Protein AF-A0A0X3VMG1-F1 (afdb_monomer)

Sequence (342 aa):
MTQRTVAIAGTGAISKAAVYDLLTDWLGYEESGEKFVPTQRARDTHFVFPAHPDLISRTLQHVYNWTGRANIDYTTIYAENHTDDRGVKLIVENAEQAQASQGIEEIYAEMLAYLREQEGDRTLLILTDTNGGEGTNAGCDELITAASTAGIETLDLGCALMPYPVQAAAERMIASQEDDAPAEEGKDLMPTTRKSAGEAAPDIDADIAEAHRSQAPHAAGDPATGELIPLLRRLTEVVESVLITVDSTLSADLTAERDALYEIKVALRSAEPDADAAADPKASPAEAPGAEPDVEVRRGWYNEELEEYLPLKGRPRKGVEIHDIVMDHAKGKWVKYQPNRG

Structure (mmCIF, N/CA/C/O backbone):
data_AF-A0A0X3VMG1-F1
#
_entry.id   AF-A0A0X3VMG1-F1
#
loop_
_atom_site.group_PDB
_atom_site.id
_atom_site.type_symbol
_atom_site.label_atom_id
_atom_site.label_alt_id
_atom_site.label_comp_id
_atom_site.label_asym_id
_atom_site.label_entity_id
_atom_site.label_seq_id
_atom_site.pdbx_PDB_ins_code
_atom_site.Cartn_x
_atom_site.Cartn_y
_atom_site.Cartn_z
_atom_site.occupancy
_atom_site.B_iso_or_equiv
_atom_site.auth_seq_id
_atom_site.auth_comp_id
_atom_site.auth_asym_id
_atom_site.auth_atom_id
_atom_site.pdbx_PDB_model_num
ATOM 1 N N . MET A 1 1 ? -10.091 9.189 21.405 1.00 57.44 1 MET A N 1
ATOM 2 C CA . MET A 1 1 ? -9.413 7.908 21.116 1.00 57.44 1 MET A CA 1
ATOM 3 C C . MET A 1 1 ? -8.150 8.274 20.363 1.00 57.44 1 MET A C 1
ATOM 5 O O . MET A 1 1 ? -8.222 9.209 19.583 1.00 57.44 1 MET A O 1
ATOM 9 N N . THR A 1 2 ? -7.005 7.663 20.659 1.00 74.81 2 THR A N 1
ATOM 10 C CA . THR A 1 2 ? -5.778 7.912 19.886 1.00 74.81 2 THR A CA 1
ATOM 11 C C . THR A 1 2 ? -5.923 7.254 18.518 1.00 74.81 2 THR A C 1
ATOM 13 O O . THR A 1 2 ? -6.255 6.069 18.454 1.00 74.81 2 THR A O 1
ATOM 16 N N . GLN A 1 3 ? -5.742 8.035 17.456 1.00 89.38 3 GLN A N 1
ATOM 17 C CA . GLN A 1 3 ? -5.806 7.574 16.071 1.00 89.38 3 GLN A CA 1
ATOM 18 C C . GLN A 1 3 ? -4.598 6.675 15.766 1.00 89.38 3 GLN A C 1
ATOM 20 O O . GLN A 1 3 ? -3.524 6.837 16.354 1.00 89.38 3 GLN A O 1
ATOM 25 N N . ARG A 1 4 ? -4.782 5.698 14.878 1.00 94.38 4 ARG A N 1
ATOM 26 C CA . ARG A 1 4 ? -3.706 4.883 14.310 1.00 94.38 4 ARG A CA 1
ATOM 27 C C . ARG A 1 4 ? -3.392 5.389 12.909 1.00 94.38 4 ARG A C 1
ATOM 29 O O . ARG A 1 4 ? -4.300 5.492 12.096 1.00 94.38 4 ARG A O 1
ATOM 36 N N . THR A 1 5 ? -2.124 5.622 12.602 1.00 96.88 5 THR A N 1
ATOM 37 C CA . THR A 1 5 ? -1.681 5.950 11.240 1.00 96.88 5 THR A CA 1
ATOM 38 C C . THR A 1 5 ? -0.889 4.790 10.656 1.00 96.88 5 THR A C 1
ATOM 40 O O . THR A 1 5 ? 0.064 4.316 11.279 1.00 96.88 5 THR A O 1
ATOM 43 N N . VAL A 1 6 ? -1.283 4.337 9.464 1.00 97.81 6 VAL A N 1
ATOM 44 C CA . VAL A 1 6 ? -0.667 3.210 8.755 1.00 97.81 6 VAL A CA 1
ATOM 45 C C . VAL A 1 6 ? -0.138 3.675 7.403 1.00 97.81 6 VAL A C 1
ATOM 47 O O . VAL A 1 6 ? -0.908 3.954 6.488 1.00 97.81 6 VAL A O 1
ATOM 50 N N . ALA A 1 7 ? 1.181 3.727 7.261 1.00 97.50 7 ALA A N 1
ATOM 51 C CA . ALA A 1 7 ? 1.840 3.947 5.976 1.00 97.50 7 ALA A CA 1
ATOM 52 C C . ALA A 1 7 ? 2.126 2.614 5.288 1.00 97.50 7 ALA A C 1
ATOM 54 O O . ALA A 1 7 ? 2.469 1.651 5.968 1.00 97.50 7 ALA A O 1
ATOM 55 N N . ILE A 1 8 ? 2.016 2.549 3.962 1.00 96.50 8 ILE A N 1
ATOM 56 C CA . ILE A 1 8 ? 2.212 1.304 3.203 1.00 96.50 8 ILE A CA 1
ATOM 57 C C . ILE A 1 8 ? 3.465 1.394 2.329 1.00 96.50 8 ILE A C 1
ATOM 59 O O . ILE A 1 8 ? 3.651 2.389 1.639 1.00 96.50 8 ILE A O 1
ATOM 63 N N . ALA A 1 9 ? 4.296 0.353 2.302 1.00 93.69 9 ALA A N 1
ATOM 64 C CA . ALA A 1 9 ? 5.471 0.283 1.431 1.00 93.69 9 ALA A CA 1
ATOM 65 C C . ALA A 1 9 ? 5.722 -1.136 0.888 1.00 93.69 9 ALA A C 1
ATOM 67 O O . ALA A 1 9 ? 5.246 -2.122 1.450 1.00 93.69 9 ALA A O 1
ATOM 68 N N . GLY A 1 10 ? 6.490 -1.237 -0.199 1.00 90.06 10 GLY A N 1
ATOM 69 C CA . GLY A 1 10 ? 6.820 -2.500 -0.879 1.00 90.06 10 GLY A CA 1
ATOM 70 C C . GLY A 1 10 ? 5.829 -2.917 -1.978 1.00 90.06 10 GLY A C 1
ATOM 71 O O . GLY A 1 10 ? 4.762 -2.320 -2.138 1.00 90.06 10 GLY A O 1
ATOM 72 N N . THR A 1 11 ? 6.180 -3.949 -2.760 1.00 88.56 11 THR A N 1
ATOM 73 C CA . THR A 1 11 ? 5.381 -4.406 -3.923 1.00 88.56 11 THR A CA 1
ATOM 74 C C . THR A 1 11 ? 5.106 -5.914 -3.966 1.00 88.56 11 THR A C 1
ATOM 76 O O . THR A 1 11 ? 4.636 -6.428 -4.982 1.00 88.56 11 THR A O 1
ATOM 79 N N . GLY A 1 12 ? 5.363 -6.636 -2.876 1.00 86.81 12 GLY A N 1
ATOM 80 C CA . GLY A 1 12 ? 5.251 -8.091 -2.788 1.00 86.81 12 GLY A CA 1
ATOM 81 C C . GLY A 1 12 ? 3.888 -8.631 -3.210 1.00 86.81 12 GLY A C 1
ATOM 82 O O . GLY A 1 12 ? 2.868 -7.947 -3.107 1.00 86.81 12 GLY A O 1
ATOM 83 N N . ALA A 1 13 ? 3.858 -9.867 -3.707 1.00 88.38 13 ALA A N 1
ATOM 84 C CA . ALA A 1 13 ? 2.676 -10.485 -4.302 1.00 88.38 13 ALA A CA 1
ATOM 85 C C . ALA A 1 13 ? 1.852 -11.275 -3.268 1.00 88.38 13 ALA A C 1
ATOM 87 O O . ALA A 1 13 ? 2.057 -12.466 -3.051 1.00 88.38 13 ALA A O 1
ATOM 88 N N . ILE A 1 14 ? 0.856 -10.628 -2.659 1.00 88.25 14 ILE A N 1
ATOM 89 C CA . ILE A 1 14 ? -0.006 -11.220 -1.630 1.00 88.25 14 ILE A CA 1
ATOM 90 C C . ILE A 1 14 ? -1.413 -11.395 -2.199 1.00 88.25 14 ILE A C 1
ATOM 92 O O . ILE A 1 14 ? -1.981 -10.500 -2.830 1.00 88.25 14 ILE A O 1
ATOM 96 N N . SER A 1 15 ? -2.006 -12.570 -1.981 1.00 91.88 15 SER A N 1
ATOM 97 C CA . SER A 1 15 ? -3.349 -12.854 -2.488 1.00 91.88 15 SER A CA 1
ATOM 98 C C . SER A 1 15 ? -4.407 -11.932 -1.867 1.00 91.88 15 SER A C 1
ATOM 100 O O . SER A 1 15 ? -4.369 -11.642 -0.671 1.00 91.88 15 SER A O 1
ATOM 102 N N . LYS A 1 16 ? -5.417 -11.540 -2.656 1.00 94.94 16 LYS A N 1
ATOM 103 C CA . LYS A 1 16 ? -6.552 -10.725 -2.189 1.00 94.94 16 LYS A CA 1
ATOM 104 C C . LYS A 1 16 ? -7.201 -11.267 -0.910 1.00 94.94 16 LYS A C 1
ATOM 106 O O . LYS A 1 16 ? -7.507 -10.483 -0.021 1.00 94.94 16 LYS A O 1
ATOM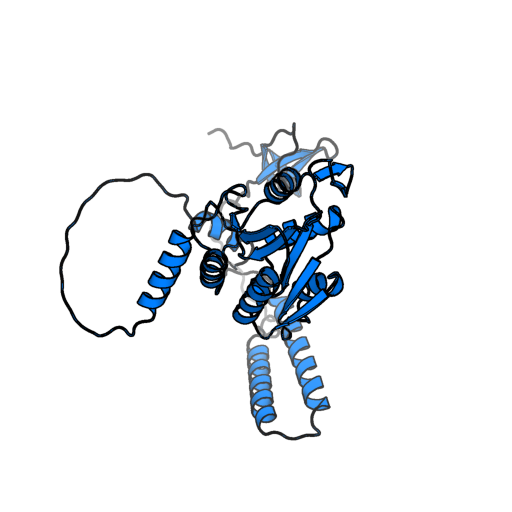 111 N N . ALA A 1 17 ? -7.428 -12.582 -0.839 1.00 94.31 17 ALA A N 1
ATOM 112 C CA . ALA A 1 17 ? -8.063 -13.213 0.317 1.00 94.31 17 ALA A CA 1
ATOM 113 C C . ALA A 1 17 ? -7.223 -13.013 1.586 1.00 94.31 17 ALA A C 1
ATOM 115 O O . ALA A 1 17 ? -7.743 -12.529 2.581 1.00 94.31 17 ALA A O 1
ATOM 116 N N . ALA A 1 18 ? -5.910 -13.260 1.506 1.00 93.19 18 ALA A N 1
ATOM 117 C CA . ALA A 1 18 ? -5.005 -13.049 2.633 1.00 93.19 18 ALA A CA 1
ATOM 118 C C . ALA A 1 18 ? -4.972 -11.581 3.084 1.00 93.19 18 ALA A C 1
ATOM 120 O O . ALA A 1 18 ? -5.082 -11.315 4.276 1.00 93.19 18 ALA A O 1
ATOM 121 N N . VAL A 1 19 ? -4.889 -10.626 2.147 1.00 95.19 19 VAL A N 1
ATOM 122 C CA . VAL A 1 19 ? -4.944 -9.189 2.477 1.00 95.19 19 VAL A CA 1
ATOM 123 C C . VAL A 1 19 ? -6.233 -8.853 3.230 1.00 95.19 19 VAL A C 1
ATOM 125 O O . VAL A 1 19 ? -6.192 -8.185 4.260 1.00 95.19 19 VAL A O 1
ATOM 128 N N . TYR A 1 20 ? -7.377 -9.319 2.725 1.00 96.44 20 TYR A N 1
ATOM 129 C CA . TYR A 1 20 ? -8.683 -8.988 3.290 1.00 96.44 20 TYR A CA 1
ATOM 130 C C . TYR A 1 20 ? -8.849 -9.603 4.678 1.00 96.44 20 TYR A C 1
ATOM 132 O O . TYR A 1 20 ? -9.253 -8.892 5.595 1.00 96.44 20 TYR A O 1
ATOM 140 N N . ASP A 1 21 ? -8.496 -10.875 4.850 1.00 94.88 21 ASP A N 1
ATOM 141 C CA . ASP A 1 21 ? -8.609 -11.575 6.131 1.00 94.88 21 ASP A CA 1
ATOM 142 C C . ASP A 1 21 ? -7.706 -10.934 7.196 1.00 94.88 21 ASP A C 1
ATOM 144 O O . ASP A 1 21 ? -8.167 -10.628 8.298 1.00 94.88 21 ASP A O 1
ATOM 148 N N . LEU A 1 22 ? -6.441 -10.658 6.852 1.00 95.94 22 LEU A N 1
ATOM 149 C CA . LEU A 1 22 ? -5.459 -10.085 7.776 1.00 95.94 22 LEU A CA 1
ATOM 150 C C . LEU A 1 22 ? -5.830 -8.667 8.213 1.00 95.94 22 LEU A C 1
ATOM 152 O O . LEU A 1 22 ? -5.818 -8.379 9.408 1.00 95.94 22 LEU A O 1
ATOM 156 N N . LEU A 1 23 ? -6.187 -7.784 7.273 1.00 96.62 23 LEU A N 1
ATOM 157 C CA . LEU A 1 23 ? -6.578 -6.412 7.613 1.00 96.62 23 LEU A CA 1
ATOM 158 C C . LEU A 1 23 ? -7.878 -6.382 8.417 1.00 96.62 23 LEU A C 1
ATOM 160 O O . LEU A 1 23 ? -7.984 -5.621 9.376 1.00 96.62 23 LEU A O 1
ATOM 164 N N . THR A 1 24 ? -8.844 -7.233 8.064 1.00 96.06 24 THR A N 1
ATOM 165 C CA . THR A 1 24 ? -10.128 -7.323 8.768 1.00 96.06 24 THR A CA 1
ATOM 166 C C . THR A 1 24 ? -9.931 -7.758 10.217 1.00 96.06 24 THR A C 1
ATOM 168 O O . THR A 1 24 ? -10.437 -7.088 11.117 1.00 96.06 24 THR A O 1
ATOM 171 N N . ASP A 1 25 ? -9.154 -8.814 10.479 1.00 94.62 25 ASP A N 1
ATOM 172 C CA . ASP A 1 25 ? -8.903 -9.244 11.858 1.00 94.62 25 ASP A CA 1
ATOM 173 C C . ASP A 1 25 ? -8.047 -8.233 12.638 1.00 94.62 25 ASP A C 1
ATOM 175 O O . ASP A 1 25 ? -8.413 -7.839 13.749 1.00 94.62 25 ASP A O 1
ATOM 179 N N . TRP A 1 26 ? -6.953 -7.747 12.043 1.00 95.31 26 TRP A N 1
ATOM 180 C CA . TRP A 1 26 ? -6.011 -6.849 12.718 1.00 95.31 26 TRP A CA 1
ATOM 181 C C . TRP A 1 26 ? -6.603 -5.476 13.050 1.00 95.31 26 TRP A C 1
ATOM 183 O O . TRP A 1 26 ? -6.363 -4.937 14.136 1.00 95.31 26 TRP A O 1
ATOM 193 N N . LEU A 1 27 ? -7.391 -4.905 12.136 1.00 95.12 27 LEU A N 1
ATOM 194 C CA . LEU A 1 27 ? -8.060 -3.620 12.345 1.00 95.12 27 LEU A CA 1
ATOM 195 C C . LEU A 1 27 ? -9.413 -3.773 13.046 1.00 95.12 27 LEU A C 1
ATOM 197 O O . LEU A 1 27 ? -10.020 -2.770 13.412 1.00 95.12 27 LEU A O 1
ATOM 201 N N . GLY A 1 28 ? -9.878 -5.004 13.279 1.00 94.81 28 GLY A N 1
ATOM 202 C CA . GLY A 1 28 ? -11.107 -5.280 14.013 1.00 94.81 28 GLY A CA 1
ATOM 203 C C . GLY A 1 28 ? -12.370 -4.930 13.231 1.00 94.81 28 GLY A C 1
ATOM 204 O O . GLY A 1 28 ? -13.307 -4.388 13.815 1.00 94.81 28 GLY A O 1
ATOM 205 N N . TYR A 1 29 ? -12.411 -5.241 11.941 1.00 95.88 29 TYR A N 1
ATOM 206 C CA . TYR A 1 29 ? -13.590 -5.111 11.086 1.00 95.88 29 TYR A CA 1
ATOM 207 C C . TYR A 1 29 ? -14.273 -6.472 10.897 1.00 95.88 29 TYR A C 1
ATOM 209 O O . TYR A 1 29 ? -13.729 -7.516 11.248 1.00 95.88 29 TYR A O 1
ATOM 217 N N . GLU A 1 30 ? -15.479 -6.464 10.343 1.00 94.50 30 GLU A N 1
ATOM 218 C CA . GLU A 1 30 ? -16.173 -7.661 9.867 1.00 94.50 30 GLU A CA 1
ATOM 219 C C . GLU A 1 30 ? -16.809 -7.401 8.497 1.00 94.50 30 GLU A C 1
ATOM 221 O O . GLU A 1 30 ? -17.191 -6.271 8.181 1.00 94.50 30 GLU A O 1
ATOM 226 N N . GLU A 1 31 ? -16.907 -8.438 7.663 1.00 93.62 31 GLU A N 1
ATOM 227 C CA . GLU A 1 31 ? -17.558 -8.332 6.356 1.00 93.62 31 GLU A CA 1
ATOM 228 C C . GLU A 1 31 ? -19.085 -8.370 6.515 1.00 93.62 31 GLU A C 1
ATOM 230 O O . GLU A 1 31 ? -19.650 -9.293 7.103 1.00 93.62 31 GLU A O 1
ATOM 235 N N . SER A 1 32 ? -19.766 -7.366 5.962 1.00 90.38 32 SER A N 1
ATOM 236 C CA . SER A 1 32 ? -21.224 -7.259 5.944 1.00 90.38 32 SER A CA 1
ATOM 237 C C . SER A 1 32 ? -21.693 -6.891 4.537 1.00 90.38 32 SER A C 1
ATOM 239 O O . SER A 1 32 ? -21.732 -5.725 4.133 1.00 90.38 32 SER A O 1
ATOM 241 N N . GLY A 1 33 ? -22.015 -7.920 3.748 1.00 89.00 33 GLY A N 1
ATOM 242 C CA . GLY A 1 33 ? -22.350 -7.766 2.334 1.00 89.00 33 GLY A CA 1
ATOM 243 C C . GLY A 1 33 ? -21.136 -7.322 1.516 1.00 89.00 33 GLY A C 1
ATOM 244 O O . GLY A 1 33 ? -20.149 -8.039 1.433 1.00 89.00 33 GLY A O 1
ATOM 245 N N . GLU A 1 34 ? -21.211 -6.147 0.889 1.00 88.81 34 GLU A N 1
ATOM 246 C CA . GLU A 1 34 ? -20.112 -5.598 0.075 1.00 88.81 34 GLU A CA 1
ATOM 247 C C . GLU A 1 34 ? -19.186 -4.639 0.841 1.00 88.81 34 GLU A C 1
ATOM 249 O O . GLU A 1 34 ? -18.266 -4.076 0.243 1.00 88.81 34 GLU A O 1
ATOM 254 N N . LYS A 1 35 ? -19.430 -4.434 2.140 1.00 92.06 35 LYS A N 1
ATOM 255 C CA . LYS A 1 35 ? -18.723 -3.461 2.981 1.00 92.06 35 LYS A CA 1
ATOM 256 C C . LYS A 1 35 ? -18.047 -4.135 4.169 1.00 92.06 35 LYS A C 1
ATOM 258 O O . LYS A 1 35 ? -18.461 -5.214 4.591 1.00 92.06 35 LYS A O 1
ATOM 263 N N . PHE A 1 36 ? -17.063 -3.448 4.739 1.00 93.06 36 PHE A N 1
ATOM 264 C CA . PHE A 1 36 ? -16.492 -3.796 6.037 1.00 93.06 36 PHE A CA 1
ATOM 265 C C . PHE A 1 36 ? -17.024 -2.844 7.103 1.00 93.06 36 PHE A C 1
ATOM 267 O O . PHE A 1 36 ? -17.046 -1.631 6.905 1.00 93.06 36 PHE A O 1
ATOM 274 N N . VAL A 1 37 ? -17.477 -3.397 8.225 1.00 94.56 37 VAL A N 1
ATOM 275 C CA . VAL A 1 37 ? -18.057 -2.631 9.333 1.00 94.56 37 VAL A CA 1
ATOM 276 C C . VAL A 1 37 ? -17.136 -2.752 10.548 1.00 94.56 37 VAL A C 1
ATOM 278 O O . VAL A 1 37 ? -16.682 -3.858 10.847 1.00 94.56 37 VAL A O 1
ATOM 281 N N . PRO A 1 38 ? -16.825 -1.647 11.250 1.00 94.94 38 PRO A N 1
ATOM 282 C CA . PRO A 1 38 ? -15.978 -1.701 12.435 1.00 94.94 38 PRO A CA 1
ATOM 283 C C . PRO A 1 38 ? -16.669 -2.469 13.569 1.00 94.94 38 PRO A C 1
ATOM 285 O O . PRO A 1 38 ? -17.826 -2.210 13.906 1.00 94.94 38 PRO A O 1
ATOM 288 N N . THR A 1 39 ? -15.941 -3.390 14.201 1.00 94.56 39 THR A N 1
ATOM 289 C CA . THR A 1 39 ? -16.378 -4.059 15.436 1.00 94.56 39 THR A CA 1
ATOM 290 C C . THR A 1 39 ? -16.033 -3.210 16.664 1.00 94.56 39 THR A C 1
ATOM 292 O O . THR A 1 39 ? -15.389 -2.168 16.571 1.00 94.56 39 THR A O 1
ATOM 295 N N . GLN A 1 40 ? -16.371 -3.688 17.866 1.00 92.44 40 GLN A N 1
ATOM 296 C CA . GLN A 1 40 ? -15.964 -3.038 19.122 1.00 92.44 40 GLN A CA 1
ATOM 297 C C . GLN A 1 40 ? -14.437 -2.975 19.329 1.00 92.44 40 GLN A C 1
ATOM 299 O O . GLN A 1 40 ? -13.972 -2.212 20.172 1.00 92.44 40 GLN A O 1
ATOM 304 N N . ARG A 1 41 ? -13.660 -3.790 18.598 1.00 91.44 41 ARG A N 1
ATOM 305 C CA . ARG A 1 41 ? -12.188 -3.785 18.639 1.00 91.44 41 ARG A CA 1
ATOM 306 C C . ARG A 1 41 ? -11.574 -2.748 17.695 1.00 91.44 41 ARG A C 1
ATOM 308 O O . ARG A 1 41 ? -10.377 -2.487 17.817 1.00 91.44 41 ARG A O 1
ATOM 315 N N . ALA A 1 42 ? -12.361 -2.198 16.766 1.00 92.56 42 ALA A N 1
ATOM 316 C CA . ALA A 1 42 ? -11.860 -1.282 15.755 1.00 92.56 42 ALA A CA 1
ATOM 317 C C . ALA A 1 42 ? -11.320 0.002 16.386 1.00 92.56 42 ALA A C 1
ATOM 319 O O . ALA A 1 42 ? -11.902 0.557 17.322 1.00 92.56 42 ALA A O 1
ATOM 320 N N . ARG A 1 43 ? -10.192 0.469 15.854 1.00 89.44 43 ARG A N 1
ATOM 321 C CA . ARG A 1 43 ? -9.603 1.767 16.187 1.00 89.44 43 ARG A CA 1
ATOM 322 C C . ARG A 1 43 ? -9.758 2.693 14.996 1.00 89.44 43 ARG A C 1
ATOM 324 O O . ARG A 1 43 ? -9.694 2.243 13.854 1.00 89.44 43 ARG A O 1
ATOM 331 N N . ASP A 1 44 ? -9.912 3.977 15.289 1.00 92.69 44 ASP A N 1
ATOM 332 C CA . ASP A 1 44 ? -9.843 5.012 14.267 1.00 92.69 44 ASP A CA 1
ATOM 333 C C . ASP A 1 44 ? -8.479 4.935 13.569 1.00 92.69 44 ASP A C 1
ATOM 335 O O . ASP A 1 44 ? -7.441 4.981 14.236 1.00 92.69 44 ASP A O 1
ATOM 339 N N . THR A 1 45 ? -8.494 4.698 12.260 1.00 95.50 45 THR A N 1
ATOM 340 C CA . THR A 1 45 ? -7.312 4.346 11.471 1.00 95.50 45 THR A CA 1
ATOM 341 C C . THR A 1 45 ? -7.266 5.222 10.234 1.00 95.50 45 THR A C 1
ATOM 343 O O . THR A 1 45 ? -8.256 5.305 9.521 1.00 95.50 45 THR A O 1
ATOM 346 N N . HIS A 1 46 ? -6.110 5.818 9.966 1.00 96.44 46 HIS A N 1
ATOM 347 C CA . HIS A 1 46 ? -5.821 6.605 8.771 1.00 96.44 46 HIS A CA 1
ATOM 348 C C . HIS A 1 46 ? -4.729 5.929 7.954 1.00 96.44 46 HIS A C 1
ATOM 350 O O . HIS A 1 46 ? -3.726 5.480 8.520 1.00 96.44 46 HIS A O 1
ATOM 356 N N . PHE A 1 47 ? -4.900 5.858 6.636 1.00 97.81 47 PHE A N 1
ATOM 357 C CA . PHE A 1 47 ? -3.896 5.271 5.748 1.00 97.81 47 PHE A CA 1
ATOM 358 C C . PHE A 1 47 ? -3.072 6.328 5.013 1.00 97.81 47 PHE A C 1
ATOM 360 O O . PHE A 1 47 ? -3.573 7.388 4.648 1.00 97.81 47 PHE A O 1
ATOM 367 N N . VAL A 1 48 ? -1.808 5.999 4.746 1.00 98.12 48 VAL A N 1
ATOM 368 C CA . VAL A 1 48 ? -0.915 6.774 3.880 1.00 98.12 48 VAL A CA 1
ATOM 369 C C . VAL A 1 48 ? -0.441 5.882 2.737 1.00 98.12 48 VAL A C 1
ATOM 371 O O . VAL A 1 48 ? 0.288 4.909 2.959 1.00 98.12 48 VAL A O 1
ATOM 374 N N . PHE A 1 49 ? -0.876 6.202 1.518 1.00 97.69 49 PHE A N 1
ATOM 375 C CA . PHE A 1 49 ? -0.540 5.452 0.307 1.00 97.69 49 PHE A CA 1
ATOM 376 C C . PHE A 1 49 ? 0.581 6.135 -0.494 1.00 97.69 49 PHE A C 1
ATOM 378 O O . PHE A 1 49 ? 0.511 7.344 -0.732 1.00 97.69 49 PHE A O 1
ATOM 385 N N . PRO A 1 50 ? 1.581 5.375 -0.974 1.00 96.06 50 PRO A N 1
ATOM 386 C CA . PRO A 1 50 ? 2.486 5.848 -2.009 1.00 96.06 50 PRO A CA 1
ATOM 387 C C . PRO A 1 50 ? 1.828 5.701 -3.389 1.00 96.06 50 PRO A C 1
ATOM 389 O O . PRO A 1 50 ? 1.275 4.647 -3.714 1.00 96.06 50 PRO A O 1
ATOM 392 N N . ALA A 1 51 ? 1.918 6.732 -4.225 1.00 94.94 51 ALA A N 1
ATOM 393 C CA . ALA A 1 51 ? 1.367 6.727 -5.578 1.00 94.94 51 ALA A CA 1
ATOM 394 C C . ALA A 1 51 ? 2.448 7.061 -6.618 1.00 94.94 51 ALA A C 1
ATOM 396 O O . ALA A 1 51 ? 2.700 8.212 -6.970 1.00 94.94 51 ALA A O 1
ATOM 397 N N . HIS A 1 52 ? 3.074 6.010 -7.135 1.00 95.00 52 HIS A N 1
ATOM 398 C CA . HIS A 1 52 ? 4.024 6.044 -8.245 1.00 95.00 52 HIS A CA 1
ATOM 399 C C . HIS A 1 52 ? 3.807 4.779 -9.088 1.00 95.00 52 HIS A C 1
ATOM 401 O O . HIS A 1 52 ? 3.532 3.736 -8.489 1.00 95.00 52 HIS A O 1
ATOM 407 N N . PRO A 1 53 ? 3.936 4.811 -10.428 1.00 90.69 53 PRO A N 1
ATOM 408 C CA . PRO A 1 53 ? 3.654 3.648 -11.278 1.00 90.69 53 PRO A CA 1
ATOM 409 C C . PRO A 1 53 ? 4.359 2.361 -10.817 1.00 90.69 53 PRO A C 1
ATOM 411 O O . PRO A 1 53 ? 3.714 1.327 -10.668 1.00 90.69 53 PRO A O 1
ATOM 414 N N . ASP A 1 54 ? 5.642 2.458 -10.460 1.00 90.25 54 ASP A N 1
ATOM 415 C CA . ASP A 1 54 ? 6.446 1.319 -9.980 1.00 90.25 54 ASP A CA 1
ATOM 416 C C . ASP A 1 54 ? 6.069 0.807 -8.577 1.00 90.25 54 ASP A C 1
ATOM 418 O O . ASP A 1 54 ? 6.463 -0.289 -8.185 1.00 90.25 54 ASP A O 1
ATOM 422 N N . LEU A 1 55 ? 5.309 1.583 -7.800 1.00 90.56 55 LEU A N 1
ATOM 423 C CA . LEU A 1 55 ? 4.874 1.210 -6.449 1.00 90.56 55 LEU A CA 1
ATOM 424 C C . LEU A 1 55 ? 3.461 0.605 -6.445 1.00 90.56 55 LEU A C 1
ATOM 426 O O . LEU A 1 55 ? 3.085 -0.092 -5.498 1.00 90.56 55 LEU A O 1
ATOM 430 N N . ILE A 1 56 ? 2.670 0.835 -7.501 1.00 90.62 56 ILE A N 1
ATOM 431 C CA . ILE A 1 56 ? 1.271 0.394 -7.595 1.00 90.62 56 ILE A CA 1
ATOM 432 C C . ILE A 1 56 ? 1.205 -1.090 -7.978 1.00 90.62 56 ILE A C 1
ATOM 434 O O . ILE A 1 56 ? 0.916 -1.491 -9.105 1.00 90.62 56 ILE A O 1
ATOM 438 N N . SER A 1 57 ? 1.457 -1.935 -6.982 1.00 90.88 57 SER A N 1
ATOM 439 C CA . SER A 1 57 ? 1.338 -3.388 -7.086 1.00 90.88 57 SER A CA 1
ATOM 440 C C . SER A 1 57 ? -0.118 -3.868 -6.980 1.00 90.88 57 SER A C 1
ATOM 442 O O . SER A 1 57 ? -1.006 -3.176 -6.470 1.00 90.88 57 SER A O 1
ATOM 444 N N . ARG A 1 58 ? -0.378 -5.120 -7.395 1.00 91.12 58 ARG A N 1
ATOM 445 C CA . ARG A 1 58 ? -1.689 -5.770 -7.174 1.00 91.12 58 ARG A CA 1
ATOM 446 C C . ARG A 1 58 ? -2.055 -5.823 -5.692 1.00 91.12 58 ARG A C 1
ATOM 448 O O . ARG A 1 58 ? -3.217 -5.632 -5.342 1.00 91.12 58 ARG A O 1
ATOM 455 N N . THR A 1 59 ? -1.070 -6.062 -4.834 1.00 93.12 59 THR A N 1
ATOM 456 C CA . THR A 1 59 ? -1.255 -6.097 -3.384 1.00 93.12 59 THR A CA 1
ATOM 457 C C . THR A 1 59 ? -1.652 -4.734 -2.845 1.00 93.12 59 THR A C 1
ATOM 459 O O . THR A 1 59 ? -2.642 -4.647 -2.122 1.00 93.12 59 THR A O 1
ATOM 462 N N . LEU A 1 60 ? -0.965 -3.662 -3.258 1.00 94.25 60 LEU A N 1
ATOM 463 C CA . LEU A 1 60 ? -1.345 -2.301 -2.880 1.00 94.25 60 LEU A CA 1
ATOM 464 C C . LEU A 1 60 ? -2.779 -1.994 -3.325 1.00 94.25 60 LEU A C 1
ATOM 466 O O . LEU A 1 60 ? -3.576 -1.478 -2.546 1.00 94.25 60 LEU A O 1
ATOM 470 N N . GLN A 1 61 ? -3.152 -2.408 -4.539 1.00 95.06 61 GLN A N 1
ATOM 471 C CA . GLN A 1 61 ? -4.519 -2.272 -5.034 1.00 95.06 61 GLN A CA 1
ATOM 472 C C . GLN A 1 61 ? -5.534 -3.082 -4.206 1.00 95.06 61 GLN A C 1
ATOM 474 O O . GLN A 1 61 ? -6.682 -2.666 -4.046 1.00 95.06 61 GLN A O 1
ATOM 479 N N . HIS A 1 62 ? -5.159 -4.244 -3.667 1.00 96.50 62 HIS A N 1
ATOM 480 C CA . HIS A 1 62 ? -6.012 -4.994 -2.742 1.00 96.50 62 HIS A CA 1
ATOM 481 C C . HIS A 1 62 ? -6.214 -4.244 -1.425 1.00 96.50 62 HIS A C 1
ATOM 483 O O . HIS A 1 62 ? -7.360 -4.146 -0.986 1.00 96.50 62 HIS A O 1
ATOM 489 N N . VAL A 1 63 ? -5.149 -3.674 -0.853 1.00 97.12 63 VAL A N 1
ATOM 490 C CA . VAL A 1 63 ? -5.231 -2.841 0.357 1.00 97.12 63 VAL A CA 1
ATOM 491 C C . VAL A 1 63 ? -6.116 -1.617 0.100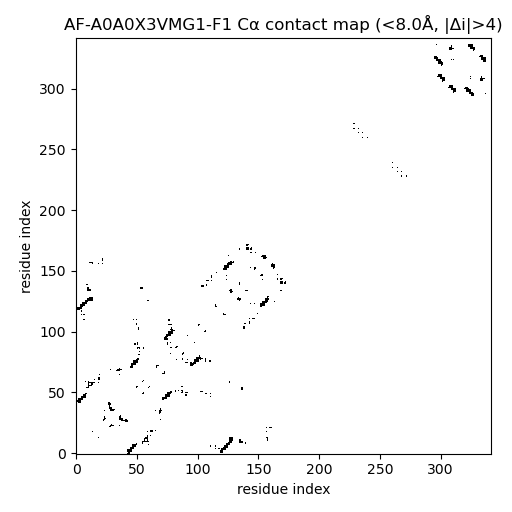 1.00 97.12 63 VAL A C 1
ATOM 493 O O . VAL A 1 63 ? -7.075 -1.408 0.832 1.00 97.12 63 VAL A O 1
ATOM 496 N N . TYR A 1 64 ? -5.894 -0.894 -1.000 1.00 97.06 64 TYR A N 1
ATOM 497 C CA . TYR A 1 64 ? -6.710 0.252 -1.424 1.00 97.06 64 TYR A CA 1
ATOM 498 C C . TYR A 1 64 ? -8.201 -0.091 -1.596 1.00 97.06 64 TYR A C 1
ATOM 500 O O . TYR A 1 64 ? -9.095 0.600 -1.113 1.00 97.06 64 TYR A O 1
ATOM 508 N N . ASN A 1 65 ? -8.509 -1.205 -2.259 1.00 95.88 65 ASN A N 1
ATOM 509 C CA . ASN A 1 65 ? -9.901 -1.626 -2.418 1.00 95.88 65 ASN A CA 1
ATOM 510 C C . ASN A 1 65 ? -10.539 -2.017 -1.076 1.00 95.88 65 ASN A C 1
ATOM 512 O O . ASN A 1 65 ? -11.743 -1.839 -0.888 1.00 95.88 65 ASN A O 1
ATOM 516 N N . TRP A 1 66 ? -9.753 -2.592 -0.162 1.00 97.06 66 TRP A N 1
ATOM 517 C CA . TRP A 1 66 ? -10.218 -2.919 1.181 1.00 97.06 66 TRP A CA 1
ATOM 518 C C . TRP A 1 66 ? -10.512 -1.645 1.986 1.00 97.06 66 TRP A C 1
ATOM 520 O O . TRP A 1 66 ? -11.601 -1.549 2.552 1.00 97.06 66 TRP A O 1
ATOM 530 N N . THR A 1 67 ? -9.628 -0.637 1.957 1.00 96.75 67 THR A N 1
ATOM 531 C CA . THR A 1 67 ? -9.841 0.644 2.660 1.00 96.75 67 THR A CA 1
ATOM 532 C C . THR A 1 67 ? -11.085 1.368 2.150 1.00 96.75 67 THR A C 1
ATOM 534 O O . THR A 1 67 ? -11.909 1.804 2.954 1.00 96.75 67 THR A O 1
ATOM 537 N N . GLY A 1 68 ? -11.311 1.386 0.831 1.00 94.88 68 GLY A N 1
ATOM 538 C CA . GLY A 1 68 ? -12.536 1.936 0.243 1.00 94.88 68 GLY A CA 1
ATOM 539 C C . GLY A 1 68 ? -13.809 1.201 0.690 1.00 94.88 68 GLY A C 1
ATOM 540 O O . GLY A 1 68 ? -14.821 1.827 1.001 1.00 94.88 68 GLY A O 1
ATOM 541 N N . ARG A 1 69 ? -13.770 -0.135 0.799 1.00 95.69 69 ARG A N 1
ATOM 542 C CA . ARG A 1 69 ? -14.900 -0.939 1.315 1.00 95.69 69 ARG A CA 1
ATOM 543 C C . ARG A 1 69 ? -15.139 -0.765 2.815 1.00 95.69 69 ARG A C 1
ATOM 545 O O . ARG A 1 69 ? -16.274 -0.940 3.262 1.00 95.69 69 ARG A O 1
ATOM 552 N N . ALA A 1 70 ? -14.091 -0.456 3.571 1.00 94.19 70 ALA A N 1
ATOM 553 C CA . ALA A 1 70 ? -14.149 -0.127 4.992 1.00 94.19 70 ALA A CA 1
ATOM 554 C C . ALA A 1 70 ? -14.523 1.342 5.255 1.00 94.19 70 ALA A C 1
ATOM 556 O O . ALA A 1 70 ? -14.746 1.706 6.408 1.00 94.19 70 ALA A O 1
ATOM 557 N N . ASN A 1 71 ? -14.631 2.161 4.197 1.00 94.88 71 ASN A N 1
ATOM 558 C CA . ASN A 1 71 ? -14.877 3.601 4.271 1.00 94.88 71 ASN A CA 1
ATOM 559 C C . ASN A 1 71 ? -13.872 4.301 5.204 1.00 94.88 71 ASN A C 1
ATOM 561 O O . ASN A 1 71 ? -14.265 5.043 6.104 1.00 94.88 71 ASN A O 1
ATOM 565 N N . ILE A 1 72 ? -12.590 3.983 5.017 1.00 94.81 72 ILE A N 1
ATOM 566 C CA . ILE A 1 72 ? -11.475 4.584 5.746 1.00 94.81 72 ILE A CA 1
ATOM 567 C C . ILE A 1 72 ? -10.843 5.663 4.868 1.00 94.81 72 ILE A C 1
ATOM 569 O O . ILE A 1 72 ? -10.474 5.385 3.723 1.00 94.81 72 ILE A O 1
ATOM 573 N N . ASP A 1 73 ? -10.711 6.863 5.426 1.00 92.69 73 ASP A N 1
ATOM 574 C CA . ASP A 1 73 ? -10.043 7.984 4.775 1.00 92.69 73 ASP A CA 1
ATOM 575 C C . ASP A 1 73 ? -8.527 7.746 4.686 1.00 92.69 73 ASP A C 1
ATOM 577 O O . ASP A 1 73 ? -7.933 6.958 5.436 1.00 92.69 73 ASP A O 1
ATOM 581 N N . TYR A 1 74 ? -7.894 8.384 3.703 1.00 97.38 74 TYR A N 1
ATOM 582 C CA . TYR A 1 74 ? -6.465 8.230 3.480 1.00 97.38 74 TYR A CA 1
ATOM 583 C C . TYR A 1 74 ? -5.829 9.474 2.866 1.00 97.38 74 TYR A C 1
ATOM 585 O O . TYR A 1 74 ? -6.445 10.216 2.097 1.00 97.38 74 TYR A O 1
ATOM 593 N N . THR A 1 75 ? -4.548 9.645 3.170 1.00 97.69 75 THR A N 1
ATOM 594 C CA . THR A 1 75 ? -3.647 10.577 2.495 1.00 97.69 75 THR A CA 1
ATOM 595 C C . THR A 1 75 ? -2.833 9.815 1.456 1.00 97.69 75 THR A C 1
ATOM 597 O O . THR A 1 75 ? -2.480 8.651 1.652 1.00 97.69 75 THR A O 1
ATOM 600 N N . THR A 1 76 ? -2.498 10.464 0.347 1.00 97.81 76 THR A N 1
ATOM 601 C CA . THR A 1 76 ? -1.539 9.926 -0.617 1.00 97.81 76 THR A CA 1
ATOM 602 C C . THR A 1 76 ? -0.379 10.883 -0.826 1.00 97.81 76 THR A C 1
ATOM 604 O O . THR A 1 76 ? -0.561 12.099 -0.855 1.00 97.81 76 THR A O 1
ATOM 607 N N . ILE A 1 77 ? 0.807 10.318 -1.022 1.00 97.69 77 ILE A N 1
ATOM 608 C CA . ILE A 1 77 ? 1.982 11.046 -1.496 1.00 97.69 77 ILE A CA 1
ATOM 609 C C . ILE A 1 77 ? 2.301 10.504 -2.889 1.00 97.69 77 ILE A C 1
ATOM 611 O O . ILE A 1 77 ? 2.379 9.286 -3.068 1.00 97.69 77 ILE A O 1
ATOM 615 N N . TYR A 1 78 ? 2.363 11.376 -3.894 1.00 96.44 78 TYR A N 1
ATOM 616 C CA . TYR A 1 78 ? 2.330 10.981 -5.301 1.00 96.44 78 TYR A CA 1
ATOM 617 C C . TYR A 1 78 ? 3.423 11.638 -6.134 1.00 96.44 78 TYR A C 1
ATOM 619 O O . TYR A 1 78 ? 3.822 12.768 -5.880 1.00 96.44 78 TYR A O 1
ATOM 627 N N . ALA A 1 79 ? 3.862 10.947 -7.183 1.00 92.88 79 ALA A N 1
ATOM 628 C CA . ALA A 1 79 ? 4.842 11.495 -8.109 1.00 92.88 79 ALA A CA 1
ATOM 629 C C . ALA A 1 79 ? 4.195 12.462 -9.112 1.00 92.88 79 ALA A C 1
ATOM 631 O O . ALA A 1 79 ? 3.378 12.054 -9.941 1.00 92.88 79 ALA A O 1
ATOM 632 N N . GLU A 1 80 ? 4.581 13.738 -9.062 1.00 92.12 80 GLU A N 1
ATOM 633 C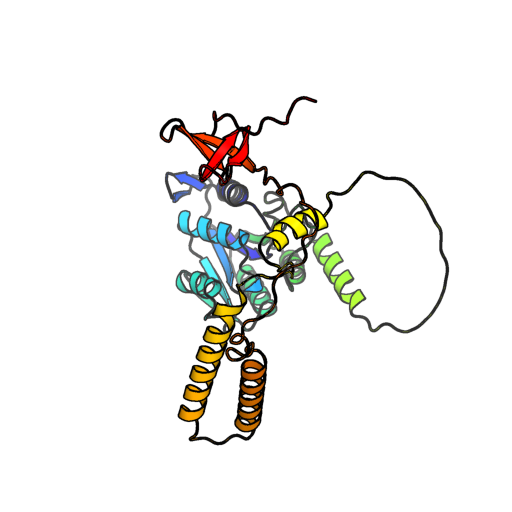 CA . GLU A 1 80 ? 3.981 14.825 -9.853 1.00 92.12 80 GLU A CA 1
ATOM 634 C C . GLU A 1 80 ? 4.068 14.562 -11.366 1.00 92.12 80 GLU A C 1
ATOM 636 O O . GLU A 1 80 ? 3.087 14.716 -12.100 1.00 92.12 80 GLU A O 1
ATOM 641 N N . ASN A 1 81 ? 5.214 14.044 -11.813 1.00 91.56 81 ASN A N 1
ATOM 642 C CA . ASN A 1 81 ? 5.487 13.713 -13.215 1.00 91.56 81 ASN A CA 1
ATOM 643 C C . ASN A 1 81 ? 4.691 12.501 -13.739 1.00 91.56 81 ASN A C 1
ATOM 645 O O . ASN A 1 81 ? 4.759 12.190 -14.926 1.00 91.56 81 ASN A O 1
ATOM 649 N N . HIS A 1 82 ? 3.941 11.812 -12.874 1.00 92.12 82 HIS A N 1
ATOM 650 C CA . HIS A 1 82 ? 3.167 10.613 -13.208 1.00 92.12 82 HIS A CA 1
ATOM 651 C C . HIS A 1 82 ? 1.668 10.769 -12.930 1.00 92.12 82 HIS A C 1
ATOM 653 O O . HIS A 1 82 ? 0.942 9.781 -12.853 1.00 92.12 82 HIS A O 1
ATOM 659 N N . THR A 1 83 ? 1.177 12.002 -12.814 1.00 89.44 83 THR A N 1
ATOM 660 C CA . THR A 1 83 ? -0.246 12.298 -12.566 1.00 89.44 83 THR A CA 1
ATOM 661 C C . THR A 1 83 ? -1.193 11.797 -13.662 1.00 89.44 83 THR A C 1
ATOM 663 O O . THR A 1 83 ? -2.358 11.516 -13.377 1.00 89.44 83 THR A O 1
ATOM 666 N N . ASP A 1 84 ? -0.701 11.624 -14.892 1.00 89.00 84 ASP A N 1
ATOM 667 C CA . ASP A 1 84 ? -1.468 11.051 -16.005 1.00 89.00 84 ASP A CA 1
ATOM 668 C C . ASP A 1 84 ? -1.542 9.512 -15.977 1.00 89.00 84 ASP A C 1
ATOM 670 O O . ASP A 1 84 ? -2.352 8.921 -16.701 1.00 89.00 84 ASP A O 1
ATOM 674 N N . ASP A 1 85 ? -0.744 8.841 -15.135 1.00 94.88 85 ASP A N 1
ATOM 675 C CA . ASP A 1 85 ? -0.847 7.394 -14.961 1.00 94.88 85 ASP A CA 1
ATOM 676 C C . ASP A 1 85 ? -2.194 7.030 -14.327 1.00 94.88 85 ASP A C 1
ATOM 678 O O . ASP A 1 85 ? -2.621 7.588 -13.314 1.00 94.88 85 ASP A O 1
ATOM 682 N N . ARG A 1 86 ? -2.880 6.050 -14.920 1.00 91.19 86 ARG A N 1
ATOM 683 C CA . ARG A 1 86 ? -4.233 5.667 -14.503 1.00 91.19 86 ARG A CA 1
ATOM 684 C C . ARG A 1 86 ? -4.289 5.200 -13.046 1.00 91.19 86 ARG A C 1
ATOM 686 O O . ARG A 1 86 ? -5.294 5.450 -12.380 1.00 91.19 86 ARG A O 1
ATOM 693 N N . GLY A 1 87 ? -3.272 4.476 -12.581 1.00 88.19 87 GLY A N 1
ATOM 694 C CA . GLY A 1 87 ? -3.197 3.982 -11.211 1.00 88.19 87 GLY A CA 1
ATOM 695 C C . GLY A 1 87 ? -2.962 5.120 -10.226 1.00 88.19 87 GLY A C 1
ATOM 696 O O . GLY A 1 87 ? -3.692 5.230 -9.242 1.00 88.19 87 GLY A O 1
ATOM 697 N N . VAL A 1 88 ? -1.995 5.991 -10.528 1.00 93.12 88 VAL A N 1
ATOM 698 C CA . VAL A 1 88 ? -1.675 7.170 -9.705 1.00 93.12 88 VAL A CA 1
ATOM 699 C C . VAL A 1 88 ? -2.893 8.080 -9.597 1.00 93.12 88 VAL A C 1
ATOM 701 O O . VAL A 1 88 ? -3.339 8.391 -8.493 1.00 93.12 88 VAL A O 1
ATOM 704 N N . LYS A 1 89 ? -3.498 8.426 -10.736 1.00 93.25 89 LYS A N 1
ATOM 705 C CA . LYS A 1 89 ? -4.684 9.279 -10.811 1.00 93.25 89 LYS A CA 1
ATOM 706 C C . LYS A 1 89 ? -5.840 8.755 -9.962 1.00 93.25 89 LYS A C 1
ATOM 708 O O . LYS A 1 89 ? -6.448 9.521 -9.225 1.00 93.25 89 LYS A O 1
ATOM 713 N N . LEU A 1 90 ? -6.115 7.450 -10.023 1.00 92.38 90 LEU A N 1
ATOM 714 C CA . LEU A 1 90 ? -7.185 6.830 -9.237 1.00 92.38 90 LEU A CA 1
ATOM 715 C C . LEU A 1 90 ? -6.966 7.005 -7.726 1.00 92.38 90 LEU A C 1
ATOM 717 O O . LEU A 1 90 ? -7.915 7.309 -7.005 1.00 92.38 90 LEU A O 1
ATOM 721 N N . ILE A 1 91 ? -5.736 6.806 -7.248 1.00 93.12 91 ILE A N 1
ATOM 722 C CA . ILE A 1 91 ? -5.403 6.956 -5.826 1.00 93.12 91 ILE A CA 1
ATOM 723 C C . ILE A 1 91 ? -5.466 8.435 -5.422 1.00 93.12 91 ILE A C 1
ATOM 725 O O . ILE A 1 91 ? -6.005 8.748 -4.365 1.00 93.12 91 ILE A O 1
ATOM 729 N N . VAL A 1 92 ? -4.984 9.349 -6.262 1.00 94.94 92 VAL A N 1
ATOM 730 C CA . VAL A 1 92 ? -4.983 10.793 -5.976 1.00 94.94 92 VAL A CA 1
ATOM 731 C C . VAL A 1 92 ? -6.395 11.378 -5.930 1.00 94.94 92 VAL A C 1
ATOM 733 O O . VAL A 1 92 ? -6.723 12.090 -4.987 1.00 94.94 92 VAL A O 1
ATOM 736 N N . GLU A 1 93 ? -7.256 11.056 -6.896 1.00 93.94 93 GLU A N 1
ATOM 737 C CA . GLU A 1 93 ? -8.606 11.636 -6.999 1.00 93.94 93 GLU A CA 1
ATOM 738 C C . GLU A 1 93 ? -9.544 11.245 -5.847 1.00 93.94 93 GLU A C 1
ATOM 740 O O . GLU A 1 93 ? -10.511 11.957 -5.581 1.00 93.94 93 GLU A O 1
ATOM 745 N N . ASN A 1 94 ? -9.282 10.118 -5.181 1.00 93.25 94 ASN A N 1
ATOM 746 C CA . ASN A 1 94 ? -10.115 9.609 -4.089 1.00 93.25 94 ASN A CA 1
ATOM 747 C C . ASN A 1 94 ? -9.503 9.852 -2.697 1.00 93.25 94 ASN A C 1
ATOM 749 O O . ASN A 1 94 ? -10.105 9.448 -1.703 1.00 93.25 94 ASN A O 1
ATOM 753 N N . ALA A 1 95 ? -8.319 10.469 -2.619 1.00 95.69 95 ALA A N 1
ATOM 754 C CA . ALA A 1 95 ? -7.654 10.743 -1.352 1.00 95.69 95 ALA A CA 1
ATOM 755 C C . ALA A 1 95 ? -8.311 11.926 -0.635 1.00 95.69 95 ALA A C 1
ATOM 757 O O . ALA A 1 95 ? -8.749 12.888 -1.266 1.00 95.69 95 ALA A O 1
ATOM 758 N N . GLU A 1 96 ? -8.317 11.895 0.697 1.00 95.69 96 GLU A N 1
ATOM 759 C CA . GLU A 1 96 ? -8.708 13.058 1.499 1.00 95.69 96 GLU A CA 1
ATOM 760 C C . GLU A 1 96 ? -7.695 14.198 1.314 1.00 95.69 96 GLU A C 1
ATOM 762 O O . GLU A 1 96 ? -8.054 15.372 1.207 1.00 95.69 96 GLU A O 1
ATOM 767 N N . GLN A 1 97 ? -6.411 13.836 1.255 1.00 96.06 97 GLN A N 1
ATOM 768 C CA . GLN A 1 97 ? -5.292 14.745 1.041 1.00 96.06 97 GLN A CA 1
ATOM 769 C C . GLN A 1 97 ? -4.288 14.110 0.078 1.00 96.06 97 GLN A C 1
ATOM 771 O O . GLN A 1 97 ? -4.002 12.916 0.169 1.00 96.06 97 GLN A O 1
ATOM 776 N N . ALA A 1 98 ? -3.725 14.917 -0.818 1.00 96.50 98 ALA A N 1
ATOM 777 C CA . ALA A 1 98 ? -2.718 14.480 -1.777 1.00 96.50 98 ALA A CA 1
ATOM 778 C C . ALA A 1 98 ? -1.527 15.442 -1.771 1.00 96.50 98 ALA A C 1
ATOM 780 O O . ALA A 1 98 ? -1.704 16.648 -1.953 1.00 96.50 98 ALA A O 1
ATOM 781 N N . GLN A 1 99 ? -0.324 14.904 -1.585 1.00 96.62 99 GLN A N 1
ATOM 782 C CA . GLN A 1 99 ? 0.927 15.658 -1.567 1.00 96.62 99 GLN A CA 1
ATOM 783 C C . GLN A 1 99 ? 1.818 15.231 -2.737 1.00 96.62 99 GLN A C 1
ATOM 785 O O . GLN A 1 99 ? 2.009 14.040 -2.965 1.00 96.62 99 GLN A O 1
ATOM 790 N N . ALA A 1 100 ? 2.301 16.207 -3.503 1.00 95.94 100 ALA A N 1
ATOM 791 C CA . ALA A 1 100 ? 3.149 15.972 -4.666 1.00 95.94 100 ALA A CA 1
ATOM 792 C C . ALA A 1 100 ? 4.619 15.813 -4.254 1.00 95.94 100 ALA A C 1
ATOM 794 O O . ALA A 1 100 ? 5.097 16.576 -3.418 1.00 95.94 100 ALA A O 1
ATOM 795 N N . SER A 1 101 ? 5.322 14.901 -4.921 1.00 95.38 101 SER A N 1
ATOM 796 C CA . SER A 1 101 ? 6.759 14.640 -4.790 1.00 95.38 101 SER A CA 1
ATOM 797 C C . SER A 1 101 ? 7.385 14.378 -6.165 1.00 95.38 101 SER A C 1
ATOM 799 O O . SER A 1 101 ? 6.687 14.098 -7.144 1.00 95.38 101 SER A O 1
ATOM 801 N N . GLN A 1 102 ? 8.713 14.421 -6.263 1.00 90.00 102 GLN A N 1
ATOM 802 C CA . GLN A 1 102 ? 9.449 14.259 -7.520 1.00 90.00 102 GLN A CA 1
ATOM 803 C C . GLN A 1 102 ? 9.718 12.798 -7.902 1.00 90.00 102 GLN A C 1
ATOM 805 O O . GLN A 1 102 ? 9.888 12.506 -9.087 1.00 90.00 102 GLN A O 1
ATOM 810 N N . GLY A 1 103 ? 9.740 11.871 -6.939 1.00 88.62 103 GLY A N 1
ATOM 811 C CA . GLY A 1 103 ? 10.042 10.459 -7.189 1.00 88.62 103 GLY A CA 1
ATOM 812 C C . GLY A 1 103 ? 9.914 9.572 -5.949 1.00 88.62 103 GLY A C 1
ATOM 813 O O . GLY A 1 103 ? 9.528 10.039 -4.881 1.00 88.62 103 GLY A O 1
ATOM 814 N N . ILE A 1 104 ? 10.245 8.284 -6.092 1.00 91.19 104 ILE A N 1
ATOM 815 C CA . ILE A 1 104 ? 10.054 7.250 -5.052 1.00 91.19 104 ILE A CA 1
ATOM 816 C C . ILE A 1 104 ? 10.782 7.585 -3.740 1.00 91.19 104 ILE A C 1
ATOM 818 O O . ILE A 1 104 ? 10.195 7.457 -2.667 1.00 91.19 104 ILE A O 1
ATOM 822 N N . GLU A 1 105 ? 12.034 8.041 -3.809 1.00 90.44 105 GLU A N 1
ATOM 823 C CA . GLU A 1 105 ? 12.828 8.378 -2.618 1.00 90.44 105 GLU A CA 1
ATOM 824 C C . GLU A 1 105 ? 12.189 9.507 -1.798 1.00 90.44 105 GLU A C 1
ATOM 826 O O . GLU A 1 105 ? 12.098 9.420 -0.572 1.00 90.44 105 GLU A O 1
ATOM 831 N N . GLU A 1 106 ? 11.698 10.550 -2.474 1.00 92.81 106 GLU A N 1
ATOM 832 C CA . GLU A 1 106 ? 11.026 11.675 -1.824 1.00 92.81 106 GLU A CA 1
ATOM 833 C C . GLU A 1 106 ? 9.658 11.263 -1.274 1.00 92.81 106 GLU A C 1
ATOM 835 O O . GLU A 1 106 ? 9.344 11.610 -0.138 1.00 92.81 106 GLU A O 1
ATOM 840 N N . ILE A 1 107 ? 8.903 10.426 -2.002 1.00 94.81 107 ILE A N 1
ATOM 841 C CA . ILE A 1 107 ? 7.653 9.835 -1.500 1.00 94.81 107 ILE A CA 1
ATOM 842 C C . ILE A 1 107 ? 7.904 9.148 -0.152 1.00 94.81 107 ILE A C 1
ATOM 844 O O . ILE A 1 107 ? 7.195 9.401 0.820 1.00 94.81 107 ILE A O 1
ATOM 848 N N . TYR A 1 108 ? 8.933 8.305 -0.053 1.00 94.31 108 TYR A N 1
ATOM 849 C CA . TYR A 1 108 ? 9.247 7.610 1.195 1.00 94.31 108 TYR A CA 1
ATOM 850 C C . TYR A 1 108 ? 9.763 8.537 2.299 1.00 94.31 108 TYR A C 1
ATOM 852 O O . TYR A 1 108 ? 9.393 8.360 3.465 1.00 94.31 108 TYR A O 1
ATOM 860 N N . ALA A 1 109 ? 10.563 9.549 1.960 1.00 93.19 109 ALA A N 1
ATOM 861 C CA . ALA A 1 109 ? 11.004 10.555 2.922 1.00 93.19 109 ALA A CA 1
ATOM 862 C C . ALA A 1 109 ? 9.816 11.333 3.517 1.00 93.19 109 ALA A C 1
ATOM 864 O O . ALA A 1 109 ? 9.730 11.501 4.738 1.00 93.19 109 ALA A O 1
ATOM 865 N N . GLU A 1 110 ? 8.874 11.752 2.675 1.00 95.69 110 GLU A N 1
ATOM 866 C CA . GLU A 1 110 ? 7.656 12.448 3.085 1.00 95.69 110 GLU A CA 1
ATOM 867 C C . GLU A 1 110 ? 6.717 11.547 3.888 1.00 95.69 110 GLU A C 1
ATOM 869 O O . GLU A 1 110 ? 6.186 11.980 4.909 1.00 95.69 110 GLU A O 1
ATOM 874 N N . MET A 1 111 ? 6.564 10.274 3.509 1.00 95.62 111 MET A N 1
ATOM 875 C CA . MET A 1 111 ? 5.779 9.306 4.283 1.00 95.62 111 MET A CA 1
ATOM 876 C C . MET A 1 111 ? 6.330 9.155 5.702 1.00 95.62 111 MET A C 1
ATOM 878 O O . MET A 1 111 ? 5.573 9.146 6.675 1.00 95.62 111 MET A O 1
ATOM 882 N N . LEU A 1 112 ? 7.654 9.068 5.843 1.00 94.56 112 LEU A N 1
ATOM 883 C CA . LEU A 1 112 ? 8.298 8.986 7.148 1.00 94.56 112 LEU A CA 1
ATOM 884 C C . LEU A 1 112 ? 8.118 10.272 7.962 1.00 94.56 112 LEU A C 1
ATOM 886 O O . LEU A 1 112 ? 7.887 10.198 9.172 1.00 94.56 112 LEU A O 1
ATOM 890 N N . ALA A 1 113 ? 8.237 11.438 7.324 1.00 94.69 113 ALA A N 1
ATOM 891 C CA . ALA A 1 113 ? 7.981 12.722 7.969 1.00 94.69 113 ALA A CA 1
ATOM 892 C C . ALA A 1 113 ? 6.533 12.794 8.474 1.00 94.69 113 ALA A C 1
ATOM 894 O O . ALA A 1 113 ? 6.317 13.040 9.661 1.00 94.69 113 ALA A O 1
ATOM 895 N N . TYR A 1 114 ? 5.571 12.439 7.620 1.00 94.50 114 TYR A N 1
ATOM 896 C CA . TYR A 1 114 ? 4.154 12.399 7.957 1.00 94.50 114 TYR A CA 1
ATOM 897 C C . TYR A 1 114 ? 3.894 11.506 9.171 1.00 94.50 114 TYR A C 1
ATOM 899 O O . TYR A 1 114 ? 3.274 11.950 10.135 1.00 94.50 114 TYR A O 1
ATOM 907 N N . LEU A 1 115 ? 4.419 10.273 9.177 1.00 94.25 115 LEU A N 1
ATOM 908 C CA . LEU A 1 115 ? 4.283 9.359 10.316 1.00 94.25 115 LEU A CA 1
ATOM 909 C C . LEU A 1 115 ? 4.837 9.962 11.609 1.00 94.25 115 LEU A C 1
ATOM 911 O O . LEU A 1 115 ? 4.227 9.810 12.662 1.00 94.25 115 LEU A O 1
ATOM 915 N N . ARG A 1 116 ? 5.998 10.625 11.560 1.00 93.62 116 ARG A N 1
ATOM 916 C CA . ARG A 1 116 ? 6.640 11.202 12.753 1.00 93.62 116 ARG A CA 1
ATOM 917 C C . ARG A 1 116 ? 5.820 12.325 13.378 1.00 93.62 116 ARG A C 1
ATOM 919 O O . ARG A 1 116 ? 5.871 12.468 14.599 1.00 93.62 116 ARG A O 1
ATOM 926 N N . GLU A 1 117 ? 5.096 13.079 12.560 1.00 93.00 117 GLU A N 1
ATOM 927 C CA . GLU A 1 117 ? 4.245 14.193 12.984 1.00 93.00 117 GLU A CA 1
ATOM 928 C C . GLU A 1 117 ? 2.905 13.738 13.570 1.00 93.00 117 GLU A C 1
ATOM 930 O O . GLU A 1 117 ? 2.316 14.472 14.364 1.00 93.00 117 GLU A O 1
ATOM 935 N N . GLN A 1 118 ? 2.438 12.528 13.239 1.00 92.06 118 GLN A N 1
ATOM 936 C CA . GLN A 1 118 ? 1.179 12.019 13.778 1.00 92.06 118 GLN A CA 1
ATOM 937 C C . GLN A 1 118 ? 1.281 11.683 15.271 1.00 92.06 118 GLN A C 1
ATOM 939 O O . GLN A 1 118 ? 2.226 11.037 15.739 1.00 92.06 118 GLN A O 1
ATOM 944 N N . GLU A 1 119 ? 0.251 12.069 16.020 1.00 87.94 119 GLU A N 1
ATOM 945 C CA . GLU A 1 119 ? 0.049 11.630 17.398 1.00 87.94 119 GLU A CA 1
ATOM 946 C C . GLU A 1 119 ? -0.636 10.251 17.424 1.00 87.94 119 GLU A C 1
ATOM 948 O O . GLU A 1 119 ? -1.574 9.998 16.672 1.00 87.94 119 GLU A O 1
ATOM 953 N N . GLY A 1 120 ? -0.217 9.359 18.329 1.00 89.06 120 GLY A N 1
ATOM 954 C CA . GLY A 1 120 ? -0.851 8.048 18.526 1.00 89.06 120 GLY A CA 1
ATOM 955 C C . GLY A 1 120 ? -0.033 6.858 18.018 1.00 89.06 120 GLY A C 1
ATOM 956 O O . GLY A 1 120 ? 1.201 6.876 18.047 1.00 89.06 120 GLY A O 1
ATOM 957 N N . ASP A 1 121 ? -0.736 5.792 17.623 1.00 92.56 121 ASP A N 1
ATOM 958 C CA . ASP A 1 121 ? -0.114 4.551 17.152 1.00 92.56 121 ASP A CA 1
ATOM 959 C C . ASP A 1 121 ? 0.346 4.741 15.703 1.00 92.56 121 ASP A C 1
ATOM 961 O O . ASP A 1 121 ? -0.449 5.103 14.836 1.00 92.56 121 ASP A O 1
ATOM 965 N N . ARG A 1 122 ? 1.622 4.479 15.424 1.00 95.81 122 ARG A N 1
ATOM 966 C CA . ARG A 1 122 ? 2.220 4.678 14.099 1.00 95.81 122 ARG A CA 1
ATOM 967 C C . ARG A 1 122 ? 2.801 3.366 13.614 1.00 95.81 122 ARG A C 1
ATOM 969 O O . ARG A 1 122 ? 3.635 2.778 14.306 1.00 95.81 122 ARG A O 1
ATOM 976 N N . THR A 1 123 ? 2.390 2.949 12.424 1.00 97.25 123 THR A N 1
ATOM 977 C CA . THR A 1 123 ? 2.808 1.681 11.835 1.00 97.25 123 THR A CA 1
ATOM 978 C C . THR A 1 123 ? 3.249 1.885 10.391 1.00 97.25 123 THR A C 1
ATOM 980 O O . THR A 1 123 ? 2.563 2.540 9.606 1.00 97.25 123 THR A O 1
ATOM 983 N N . LEU A 1 124 ? 4.378 1.283 10.035 1.00 96.88 124 LEU A N 1
ATOM 984 C CA . LEU A 1 124 ? 4.782 1.046 8.658 1.00 96.88 124 LEU A CA 1
ATOM 985 C C . LEU A 1 124 ? 4.384 -0.388 8.278 1.00 96.88 124 LEU A C 1
ATOM 987 O O . LEU A 1 124 ? 4.843 -1.350 8.891 1.00 96.88 124 LEU A O 1
ATOM 991 N N . LEU A 1 125 ? 3.509 -0.528 7.291 1.00 96.50 125 LEU A N 1
ATOM 992 C CA . LEU A 1 125 ? 3.039 -1.799 6.757 1.00 96.50 125 LEU A CA 1
ATOM 993 C C . LEU A 1 125 ? 3.824 -2.152 5.492 1.00 96.50 125 LEU A C 1
ATOM 995 O O . LEU A 1 125 ? 3.687 -1.488 4.465 1.00 96.50 125 LEU A O 1
ATOM 999 N N . ILE A 1 126 ? 4.612 -3.218 5.560 1.00 93.56 126 ILE A N 1
ATOM 1000 C CA . ILE A 1 126 ? 5.407 -3.726 4.447 1.00 93.56 126 ILE A CA 1
ATOM 1001 C C . ILE A 1 126 ? 4.624 -4.795 3.692 1.00 93.56 126 ILE A C 1
ATOM 1003 O O . ILE A 1 126 ? 3.995 -5.672 4.282 1.00 93.56 126 ILE A O 1
ATOM 1007 N N . LEU A 1 127 ? 4.676 -4.720 2.369 1.00 91.75 127 LEU A N 1
ATOM 1008 C CA . LEU A 1 127 ? 4.109 -5.692 1.450 1.00 91.75 127 LEU A CA 1
ATOM 1009 C C . LEU A 1 127 ? 5.242 -6.581 0.920 1.00 91.75 127 LEU A C 1
ATOM 1011 O O . LEU A 1 127 ? 5.712 -6.346 -0.189 1.00 91.75 127 LEU A O 1
ATOM 1015 N N . THR A 1 128 ? 5.733 -7.562 1.688 1.00 85.12 128 THR A N 1
ATOM 1016 C CA . THR A 1 128 ? 6.719 -8.525 1.151 1.00 85.12 128 THR A CA 1
ATOM 1017 C C . THR A 1 128 ? 6.055 -9.736 0.503 1.00 85.12 128 THR A C 1
ATOM 1019 O O . THR A 1 128 ? 4.889 -10.051 0.760 1.00 85.12 128 THR A O 1
ATOM 1022 N N . ASP A 1 129 ? 6.799 -10.418 -0.368 1.00 75.94 129 ASP A N 1
ATOM 1023 C CA . ASP A 1 129 ? 6.453 -11.766 -0.808 1.00 75.94 129 ASP A CA 1
ATOM 1024 C C . ASP A 1 129 ? 7.156 -12.777 0.106 1.00 75.94 129 ASP A C 1
ATOM 1026 O O . ASP A 1 129 ? 8.370 -12.746 0.273 1.00 75.94 129 ASP A O 1
ATOM 1030 N N . THR A 1 130 ? 6.412 -13.710 0.695 1.00 65.06 130 THR A N 1
ATOM 1031 C CA . THR A 1 130 ? 7.004 -14.768 1.529 1.00 65.06 130 THR A CA 1
ATOM 1032 C C . THR A 1 130 ? 7.745 -15.831 0.725 1.00 65.06 130 THR A C 1
ATOM 1034 O O . THR A 1 130 ? 8.476 -16.632 1.307 1.00 65.06 130 THR A O 1
ATOM 1037 N N . ASN A 1 131 ? 7.579 -15.840 -0.600 1.00 61.25 131 ASN A N 1
ATOM 1038 C CA . ASN A 1 131 ? 8.215 -16.789 -1.512 1.00 61.25 131 ASN A CA 1
ATOM 1039 C C . ASN A 1 131 ? 9.432 -16.200 -2.246 1.00 61.25 131 ASN A C 1
ATOM 1041 O O . ASN A 1 131 ? 10.167 -16.950 -2.885 1.00 61.25 131 ASN A O 1
ATOM 1045 N N . GLY A 1 132 ? 9.662 -14.887 -2.147 1.00 53.12 132 GLY A N 1
ATOM 1046 C CA . GLY A 1 132 ? 10.809 -14.186 -2.725 1.00 53.12 132 GLY A CA 1
ATOM 1047 C C . GLY A 1 132 ? 11.395 -13.236 -1.687 1.00 53.12 132 GLY A C 1
ATOM 1048 O O . GLY A 1 132 ? 10.714 -12.328 -1.237 1.00 53.12 132 GLY A O 1
ATOM 1049 N N . GLY A 1 133 ? 12.639 -13.463 -1.264 1.00 43.84 133 GLY A N 1
ATOM 1050 C CA . GLY A 1 133 ? 13.246 -12.838 -0.078 1.00 43.84 133 GLY A CA 1
ATOM 1051 C C . GLY A 1 133 ? 13.534 -11.326 -0.124 1.00 43.84 133 GLY A C 1
ATOM 1052 O O . GLY A 1 133 ? 14.436 -10.881 0.586 1.00 43.84 133 GLY A O 1
ATOM 1053 N N . GLU A 1 134 ? 12.821 -10.522 -0.912 1.00 50.19 134 GLU A N 1
ATOM 1054 C CA . GLU A 1 134 ? 13.174 -9.123 -1.183 1.00 50.19 134 GLU A CA 1
ATOM 1055 C C . GLU A 1 134 ? 12.097 -8.121 -0.731 1.00 50.19 134 GLU A C 1
ATOM 1057 O O . GLU A 1 134 ? 10.894 -8.321 -0.907 1.00 50.19 134 GLU A O 1
ATOM 1062 N N . GLY A 1 135 ? 12.548 -7.008 -0.141 1.00 51.50 135 GLY A N 1
ATOM 1063 C CA . GLY A 1 135 ? 11.775 -5.772 -0.023 1.00 51.50 135 GLY A CA 1
ATOM 1064 C C . GLY A 1 135 ? 11.711 -5.132 -1.408 1.00 51.50 135 GLY A C 1
ATOM 1065 O O . GLY A 1 135 ? 12.642 -4.473 -1.848 1.00 51.50 135 GLY A O 1
ATOM 1066 N N . THR A 1 136 ? 10.650 -5.430 -2.145 1.00 57.62 136 THR A N 1
ATOM 1067 C CA . THR A 1 136 ? 10.568 -5.352 -3.612 1.00 57.62 136 THR A CA 1
ATOM 1068 C C . THR A 1 136 ? 10.355 -3.941 -4.190 1.00 57.62 136 THR A C 1
ATOM 1070 O O . THR A 1 136 ? 9.454 -3.739 -4.998 1.00 57.62 136 THR A O 1
ATOM 1073 N N . ASN A 1 137 ? 11.143 -2.933 -3.810 1.00 71.62 137 ASN A N 1
ATOM 1074 C CA . ASN A 1 137 ? 11.368 -1.718 -4.620 1.00 71.62 137 ASN A CA 1
ATOM 1075 C C . ASN A 1 137 ? 12.513 -0.855 -4.058 1.00 71.62 137 ASN A C 1
ATOM 1077 O O . ASN A 1 137 ? 12.857 -0.934 -2.879 1.00 71.62 137 ASN A O 1
ATOM 1081 N N . ALA A 1 138 ? 13.089 -0.011 -4.920 1.00 67.56 138 ALA A N 1
ATOM 1082 C CA . ALA A 1 138 ? 14.123 0.947 -4.537 1.00 67.56 138 ALA A CA 1
ATOM 1083 C C . ALA A 1 138 ? 13.630 1.869 -3.405 1.00 67.56 138 ALA A C 1
ATOM 1085 O O . ALA A 1 138 ? 12.511 2.382 -3.470 1.00 67.56 138 ALA A O 1
ATOM 1086 N N . GLY A 1 139 ? 14.448 2.075 -2.369 1.00 78.38 139 GLY A N 1
ATOM 1087 C CA . GLY A 1 139 ? 14.156 2.993 -1.262 1.00 78.38 139 GLY A CA 1
ATOM 1088 C C . GLY A 1 139 ? 13.372 2.401 -0.079 1.00 78.38 139 GLY A C 1
ATOM 1089 O O . GLY A 1 139 ? 13.220 3.068 0.948 1.00 78.38 139 GLY A O 1
ATOM 1090 N N . CYS A 1 140 ? 12.823 1.183 -0.185 1.00 87.81 140 CYS A N 1
ATOM 1091 C CA . CYS A 1 140 ? 12.004 0.618 0.898 1.00 87.81 140 CYS A CA 1
ATOM 1092 C C . CYS A 1 140 ? 12.837 0.137 2.088 1.00 87.81 140 CYS A C 1
ATOM 1094 O O . CYS A 1 140 ? 12.393 0.270 3.229 1.00 87.81 140 CYS A O 1
ATOM 1096 N N . ASP A 1 141 ? 14.036 -0.393 1.854 1.00 87.25 141 ASP A N 1
ATOM 1097 C CA . ASP A 1 141 ? 14.912 -0.843 2.940 1.00 87.25 141 ASP A CA 1
ATOM 1098 C C . ASP A 1 141 ? 15.440 0.350 3.763 1.00 87.25 141 ASP A C 1
ATOM 1100 O O . ASP A 1 141 ? 15.474 0.290 5.001 1.00 87.25 141 ASP A O 1
ATOM 1104 N N . GLU A 1 142 ? 15.725 1.479 3.103 1.00 88.81 142 GLU A N 1
ATOM 1105 C CA . GLU A 1 142 ? 16.020 2.765 3.739 1.00 88.81 142 GLU A CA 1
ATOM 1106 C C . GLU A 1 142 ? 14.852 3.222 4.622 1.00 88.81 142 GLU A C 1
ATOM 1108 O O . GLU A 1 142 ? 15.052 3.587 5.786 1.00 88.81 142 GLU A O 1
ATOM 1113 N N . LEU A 1 143 ? 13.621 3.167 4.096 1.00 91.94 143 LEU A N 1
ATOM 1114 C CA . LEU A 1 143 ? 12.413 3.546 4.827 1.00 91.94 143 LEU A CA 1
ATOM 1115 C C . LEU A 1 143 ? 12.191 2.662 6.063 1.00 91.94 143 LEU A C 1
ATOM 1117 O O . LEU A 1 143 ? 11.929 3.193 7.143 1.00 91.94 143 LEU A O 1
ATOM 1121 N N . ILE A 1 144 ? 12.334 1.337 5.935 1.00 91.88 144 ILE A N 1
ATOM 1122 C CA . ILE A 1 144 ? 12.201 0.377 7.047 1.00 91.88 144 ILE A CA 1
ATOM 1123 C C . ILE A 1 144 ? 13.188 0.721 8.166 1.00 91.88 144 ILE A C 1
ATOM 1125 O O . ILE A 1 144 ? 12.811 0.856 9.337 1.00 91.88 144 ILE A O 1
ATOM 1129 N N . THR A 1 145 ? 14.457 0.917 7.810 1.00 90.31 145 THR A N 1
ATOM 1130 C CA . THR A 1 145 ? 15.519 1.234 8.771 1.00 90.31 145 THR A CA 1
ATOM 1131 C C . THR A 1 145 ? 15.278 2.590 9.447 1.00 90.31 145 THR A C 1
ATOM 1133 O O . THR A 1 145 ? 15.420 2.734 10.671 1.00 90.31 145 THR A O 1
ATOM 1136 N N . ALA A 1 146 ? 14.852 3.593 8.678 1.00 91.38 146 ALA A N 1
ATOM 1137 C CA . ALA A 1 146 ? 14.582 4.936 9.179 1.00 91.38 146 ALA A CA 1
ATOM 1138 C C . ALA A 1 146 ? 13.316 5.009 10.059 1.00 91.38 146 ALA A C 1
ATOM 1140 O O . ALA A 1 146 ? 13.295 5.762 11.044 1.00 91.38 146 ALA A O 1
ATOM 1141 N N . ALA A 1 147 ? 12.291 4.208 9.755 1.00 93.31 147 ALA A N 1
ATOM 1142 C CA . ALA A 1 147 ? 11.089 4.046 10.570 1.00 93.31 147 ALA A CA 1
ATOM 1143 C C . ALA A 1 147 ? 11.414 3.379 11.913 1.00 93.31 147 ALA A C 1
ATOM 1145 O O . ALA A 1 147 ? 11.066 3.917 12.968 1.00 93.31 147 ALA A O 1
ATOM 1146 N N . SER A 1 148 ? 12.181 2.283 11.893 1.00 91.50 148 SER A N 1
ATOM 1147 C CA . SER A 1 148 ? 12.645 1.612 13.113 1.00 91.50 148 SER A CA 1
ATOM 1148 C C . SER A 1 148 ? 13.453 2.552 14.011 1.00 91.50 148 SER A C 1
ATOM 1150 O O . SER A 1 148 ? 13.242 2.593 15.222 1.00 91.50 148 SER A O 1
ATOM 1152 N N . THR A 1 149 ? 14.354 3.352 13.433 1.00 92.06 149 THR A N 1
ATOM 1153 C CA . THR A 1 149 ? 15.148 4.341 14.186 1.00 92.06 149 THR A CA 1
ATOM 1154 C C . THR A 1 149 ? 14.267 5.410 14.843 1.00 92.06 149 THR A C 1
ATOM 1156 O O . THR A 1 149 ? 14.583 5.905 15.924 1.00 92.06 149 THR A O 1
ATOM 1159 N N . ALA A 1 150 ? 13.132 5.746 14.226 1.00 90.81 150 ALA A N 1
ATOM 1160 C CA . ALA A 1 150 ? 12.145 6.676 14.771 1.00 90.81 150 ALA A CA 1
ATOM 1161 C C . ALA A 1 150 ? 11.185 6.041 15.798 1.00 90.81 150 ALA A C 1
ATOM 1163 O O . ALA A 1 150 ? 10.275 6.719 16.281 1.00 90.81 150 ALA A O 1
ATOM 1164 N N . GLY A 1 151 ? 11.363 4.756 16.131 1.00 92.38 151 GLY A N 1
ATOM 1165 C CA . GLY A 1 151 ? 10.481 4.019 17.035 1.00 92.38 151 GLY A CA 1
ATOM 1166 C C . GLY A 1 151 ? 9.089 3.760 16.452 1.00 92.38 151 GLY A C 1
ATOM 1167 O O . GLY A 1 151 ? 8.122 3.682 17.208 1.00 92.38 151 GLY A O 1
ATOM 1168 N N . ILE A 1 152 ? 8.975 3.684 15.124 1.00 95.38 152 ILE A N 1
ATOM 1169 C CA . ILE A 1 152 ? 7.738 3.332 14.420 1.00 95.38 152 ILE A CA 1
ATOM 1170 C C . ILE A 1 152 ? 7.706 1.812 14.243 1.00 95.38 152 ILE A C 1
ATOM 1172 O O . ILE A 1 152 ? 8.684 1.208 13.800 1.00 95.38 152 ILE A O 1
ATOM 1176 N N . GLU A 1 153 ? 6.583 1.190 14.600 1.00 94.00 153 GLU A N 1
ATOM 1177 C CA . GLU A 1 153 ? 6.412 -0.255 14.456 1.00 94.00 153 GLU A CA 1
ATOM 1178 C C . GLU A 1 153 ? 6.346 -0.628 12.974 1.00 94.00 153 GLU A C 1
ATOM 1180 O O . GLU A 1 153 ? 5.616 -0.004 12.208 1.00 94.00 153 GLU A O 1
ATOM 1185 N N . THR A 1 154 ? 7.101 -1.646 12.564 1.00 94.31 154 THR A N 1
ATOM 1186 C CA . THR A 1 154 ? 7.084 -2.145 11.184 1.00 94.31 154 THR A CA 1
ATOM 1187 C C . THR A 1 154 ? 6.484 -3.543 11.165 1.00 94.31 154 THR A C 1
ATOM 1189 O O . THR A 1 154 ? 7.030 -4.452 11.791 1.00 94.31 154 THR A O 1
ATOM 1192 N N . LEU A 1 155 ? 5.366 -3.713 10.462 1.00 94.19 155 LEU A N 1
ATOM 1193 C CA . LEU A 1 155 ? 4.652 -4.982 10.323 1.00 94.19 155 LEU A CA 1
ATOM 1194 C C . LEU A 1 155 ? 4.678 -5.440 8.873 1.00 94.19 155 LEU A C 1
ATOM 1196 O O . LEU A 1 155 ? 4.631 -4.618 7.964 1.00 94.19 155 LEU A O 1
ATOM 1200 N N . ASP A 1 156 ? 4.701 -6.748 8.657 1.00 91.69 156 ASP A N 1
ATOM 1201 C CA . ASP A 1 156 ? 4.764 -7.327 7.321 1.00 91.69 156 ASP A CA 1
ATOM 1202 C C . ASP A 1 156 ? 3.485 -8.074 6.964 1.00 91.69 156 ASP A C 1
ATOM 1204 O O . ASP A 1 156 ? 3.165 -9.104 7.559 1.00 91.69 156 ASP A O 1
ATOM 1208 N N . LEU A 1 157 ? 2.766 -7.586 5.956 1.00 91.88 157 LEU A N 1
ATOM 1209 C CA . LEU A 1 157 ? 1.550 -8.221 5.469 1.00 91.88 157 LEU A CA 1
ATOM 1210 C C . LEU A 1 157 ? 1.820 -9.606 4.867 1.00 91.88 157 LEU A C 1
ATOM 1212 O O . LEU A 1 157 ? 0.994 -10.504 5.033 1.00 91.88 157 LEU A O 1
ATOM 1216 N N . GLY A 1 158 ? 2.966 -9.797 4.208 1.00 88.19 158 GLY A N 1
ATOM 1217 C CA . GLY A 1 158 ? 3.368 -11.086 3.644 1.00 88.19 158 GLY A CA 1
ATOM 1218 C C . GLY A 1 158 ? 3.543 -12.125 4.745 1.00 88.19 158 GLY A C 1
ATOM 1219 O O . GLY A 1 158 ? 3.086 -13.261 4.619 1.00 88.19 158 GLY A O 1
ATOM 1220 N N . CYS A 1 159 ? 4.096 -11.699 5.879 1.00 88.25 159 CYS A N 1
ATOM 1221 C CA . CYS A 1 159 ? 4.309 -12.524 7.063 1.00 88.25 159 CYS A CA 1
ATOM 1222 C C . CYS A 1 159 ? 3.156 -12.430 8.079 1.00 88.25 159 CYS A C 1
ATOM 1224 O O . CYS A 1 159 ? 3.396 -12.465 9.285 1.00 88.25 159 CYS A O 1
ATOM 1226 N N . ALA A 1 160 ? 1.905 -12.315 7.617 1.00 89.81 160 ALA A N 1
ATOM 1227 C CA . ALA A 1 160 ? 0.709 -12.305 8.468 1.00 89.81 160 ALA A CA 1
ATOM 1228 C C . ALA A 1 160 ? 0.725 -11.233 9.579 1.00 89.81 160 ALA A C 1
ATOM 1230 O O . ALA A 1 160 ? 0.280 -11.477 10.700 1.00 89.81 160 ALA A O 1
ATOM 1231 N N . LEU A 1 161 ? 1.235 -10.041 9.255 1.00 91.38 161 LEU A N 1
ATOM 1232 C CA . LEU A 1 161 ? 1.368 -8.884 10.147 1.00 91.38 161 LEU A CA 1
ATOM 1233 C C . LEU A 1 161 ? 2.287 -9.128 11.352 1.00 91.38 161 LEU A C 1
ATOM 1235 O O . LEU A 1 161 ? 2.152 -8.474 12.386 1.00 91.38 161 LEU A O 1
ATOM 1239 N N . MET A 1 162 ? 3.245 -10.049 11.225 1.00 90.69 162 MET A N 1
ATOM 1240 C CA . MET A 1 162 ? 4.334 -10.172 12.191 1.00 90.69 162 MET A CA 1
ATOM 1241 C C . MET A 1 162 ? 5.300 -8.978 12.084 1.00 90.69 162 MET A C 1
ATOM 1243 O O . MET A 1 162 ? 5.440 -8.402 10.999 1.00 90.69 162 MET A O 1
ATOM 1247 N N . PRO A 1 163 ? 5.991 -8.606 13.181 1.00 90.44 163 PRO A N 1
ATOM 1248 C CA . PRO A 1 163 ? 7.034 -7.587 13.135 1.00 90.44 163 PRO A CA 1
ATOM 1249 C C . PRO A 1 163 ? 8.107 -7.918 12.094 1.00 90.44 163 PRO A C 1
ATOM 1251 O O . PRO A 1 163 ? 8.631 -9.035 12.073 1.00 90.44 163 PRO A O 1
ATOM 1254 N N . TYR A 1 164 ? 8.446 -6.944 11.251 1.00 86.38 164 TYR A N 1
ATOM 1255 C CA . TYR A 1 164 ? 9.460 -7.119 10.216 1.00 86.38 164 TYR A CA 1
ATOM 1256 C C . TYR A 1 164 ? 10.873 -7.189 10.830 1.00 86.38 164 TYR A C 1
ATOM 1258 O O . TYR A 1 164 ? 11.204 -6.359 11.685 1.00 86.38 164 TYR A O 1
ATOM 1266 N N . PRO A 1 165 ? 11.744 -8.126 10.404 1.00 84.06 165 PRO A N 1
ATOM 1267 C CA . PRO A 1 165 ? 13.121 -8.194 10.885 1.00 84.06 165 PRO A CA 1
ATOM 1268 C C . PRO A 1 165 ? 13.965 -7.060 10.279 1.00 84.06 165 PRO A C 1
ATOM 1270 O O . PRO A 1 165 ? 14.565 -7.213 9.220 1.00 84.06 165 PRO A O 1
ATOM 1273 N N . VAL A 1 166 ? 14.045 -5.917 10.966 1.00 81.38 166 VAL A N 1
ATOM 1274 C CA . VAL A 1 166 ? 14.772 -4.713 10.502 1.00 81.38 166 VAL A CA 1
ATOM 1275 C C . VAL A 1 166 ? 16.240 -5.004 10.162 1.00 81.38 166 VAL A C 1
ATOM 1277 O O . VAL A 1 166 ? 16.779 -4.413 9.231 1.00 81.38 166 VAL A O 1
ATOM 1280 N N . GLN A 1 167 ? 16.882 -5.949 10.860 1.00 80.12 167 GLN A N 1
ATOM 1281 C CA . GLN A 1 167 ? 18.249 -6.384 10.550 1.00 80.12 167 GLN A CA 1
ATOM 1282 C C . GLN A 1 167 ? 18.386 -6.891 9.109 1.00 80.12 167 GLN A C 1
ATOM 1284 O O . GLN A 1 167 ? 19.377 -6.579 8.463 1.00 80.12 167 GLN A O 1
ATOM 1289 N N . ALA A 1 168 ? 17.376 -7.587 8.579 1.00 77.88 168 ALA A N 1
ATOM 1290 C CA . ALA A 1 168 ? 17.401 -8.082 7.206 1.00 77.88 168 ALA A CA 1
ATOM 1291 C C . ALA A 1 168 ? 17.377 -6.938 6.175 1.00 77.88 168 ALA A C 1
ATOM 1293 O O . ALA A 1 168 ? 18.039 -7.036 5.147 1.00 77.88 168 ALA A O 1
ATOM 1294 N N . ALA A 1 169 ? 16.660 -5.841 6.451 1.00 76.00 169 ALA A N 1
ATOM 1295 C CA . ALA A 1 169 ? 16.690 -4.650 5.597 1.00 76.00 169 ALA A CA 1
ATOM 1296 C C . ALA A 1 169 ? 18.056 -3.950 5.664 1.00 76.00 169 ALA A C 1
ATOM 1298 O O . ALA A 1 169 ? 18.639 -3.632 4.633 1.00 76.00 169 ALA A O 1
ATOM 1299 N N . ALA A 1 170 ? 18.605 -3.779 6.871 1.00 79.50 170 ALA A N 1
ATOM 1300 C CA . ALA A 1 170 ? 19.922 -3.170 7.050 1.00 79.50 170 ALA A CA 1
ATOM 1301 C C . ALA A 1 170 ? 21.040 -3.968 6.350 1.00 79.50 170 ALA A C 1
ATOM 1303 O O . ALA A 1 170 ? 21.937 -3.379 5.755 1.00 79.50 170 ALA A O 1
ATOM 1304 N N . GLU A 1 171 ? 20.980 -5.301 6.392 1.00 81.12 171 GLU A N 1
ATOM 1305 C CA . GLU A 1 171 ? 21.934 -6.178 5.703 1.00 81.12 171 GLU A CA 1
ATOM 1306 C C . GLU A 1 171 ? 21.841 -6.051 4.174 1.00 81.12 171 GLU A C 1
ATOM 1308 O O . GLU A 1 171 ? 22.875 -5.953 3.513 1.00 81.12 171 GLU A O 1
ATOM 1313 N N . ARG A 1 172 ? 20.628 -5.980 3.603 1.00 76.50 172 ARG A N 1
ATOM 1314 C CA . ARG A 1 172 ? 20.441 -5.775 2.155 1.00 76.50 172 ARG A CA 1
ATOM 1315 C C . ARG A 1 172 ? 20.960 -4.423 1.671 1.00 76.50 172 ARG A C 1
ATOM 1317 O O . ARG A 1 172 ? 21.573 -4.374 0.610 1.00 76.50 172 ARG A O 1
ATOM 1324 N N . MET A 1 173 ? 20.791 -3.360 2.461 1.00 75.75 173 MET A N 1
ATOM 1325 C CA . MET A 1 173 ? 21.353 -2.039 2.141 1.00 75.75 173 MET A CA 1
ATOM 1326 C C . MET A 1 173 ? 22.885 -2.038 2.089 1.00 75.75 173 MET A C 1
ATOM 1328 O O . MET A 1 173 ? 23.476 -1.281 1.326 1.00 75.75 173 MET A O 1
ATOM 1332 N N . ILE A 1 174 ? 23.542 -2.845 2.926 1.00 74.75 174 ILE A N 1
ATOM 1333 C CA . ILE A 1 174 ? 25.006 -2.970 2.903 1.00 74.75 174 ILE A CA 1
ATOM 1334 C C . ILE A 1 174 ? 25.434 -3.751 1.657 1.00 74.75 174 ILE A C 1
ATOM 1336 O O . ILE A 1 174 ? 26.340 -3.317 0.953 1.00 74.75 174 ILE A O 1
ATOM 1340 N N . ALA A 1 175 ? 24.753 -4.861 1.355 1.00 69.56 175 ALA A N 1
ATOM 1341 C CA . ALA A 1 175 ? 25.062 -5.687 0.190 1.00 69.56 175 ALA A CA 1
ATOM 1342 C C . ALA A 1 175 ? 24.909 -4.922 -1.138 1.00 69.56 175 ALA A C 1
ATOM 1344 O O . ALA A 1 175 ? 25.764 -5.046 -2.009 1.00 69.56 175 ALA A O 1
ATOM 1345 N N . SER A 1 176 ? 23.874 -4.085 -1.280 1.00 59.31 176 SER A N 1
ATOM 1346 C CA . SER A 1 176 ? 23.664 -3.288 -2.498 1.00 59.31 176 SER A CA 1
ATOM 1347 C C . SER A 1 176 ? 24.739 -2.219 -2.726 1.00 59.31 176 SER A C 1
ATOM 1349 O O . SER A 1 176 ? 25.015 -1.874 -3.869 1.00 59.31 176 SER A O 1
ATOM 1351 N N . GLN A 1 177 ? 25.384 -1.717 -1.667 1.00 60.47 177 GLN A N 1
ATOM 1352 C CA . GLN A 1 177 ? 26.473 -0.737 -1.777 1.00 60.47 177 GLN A CA 1
ATOM 1353 C C . GLN A 1 177 ? 27.827 -1.366 -2.139 1.00 60.47 177 GLN A C 1
ATOM 1355 O O . GLN A 1 177 ? 28.699 -0.668 -2.657 1.00 60.47 177 GLN A O 1
ATOM 1360 N N . GLU A 1 178 ? 28.029 -2.657 -1.860 1.00 57.22 178 GLU A N 1
ATOM 1361 C CA . GLU A 1 178 ? 29.282 -3.359 -2.168 1.00 57.22 178 GLU A CA 1
ATOM 1362 C C . GLU A 1 178 ? 29.389 -3.766 -3.651 1.00 57.22 178 GLU A C 1
ATOM 1364 O O . GLU A 1 178 ? 30.501 -3.804 -4.180 1.00 57.22 178 GLU A O 1
ATOM 1369 N N . ASP A 1 179 ? 28.264 -3.981 -4.344 1.00 54.06 179 ASP A N 1
ATOM 1370 C CA . ASP A 1 179 ? 28.231 -4.334 -5.777 1.00 54.06 179 ASP A CA 1
ATOM 1371 C C . ASP A 1 179 ? 28.454 -3.135 -6.730 1.00 54.06 179 ASP A C 1
ATOM 1373 O O . ASP A 1 179 ? 28.813 -3.334 -7.892 1.00 54.06 179 ASP A O 1
ATOM 1377 N N . ASP A 1 180 ? 28.326 -1.891 -6.247 1.00 47.88 180 ASP A N 1
ATOM 1378 C CA . ASP A 1 180 ? 28.587 -0.656 -7.016 1.00 47.88 180 ASP A CA 1
ATOM 1379 C C . ASP A 1 180 ? 30.029 -0.121 -6.860 1.00 47.88 180 ASP A C 1
ATOM 1381 O O . ASP A 1 180 ? 30.394 0.926 -7.413 1.00 47.88 180 ASP A O 1
ATOM 1385 N N . ALA A 1 181 ? 30.896 -0.827 -6.126 1.00 40.06 181 ALA A N 1
ATOM 1386 C CA . ALA A 1 181 ? 32.315 -0.492 -6.077 1.00 40.06 181 ALA A CA 1
ATOM 1387 C C . ALA A 1 181 ? 32.982 -0.824 -7.432 1.00 40.06 181 ALA A C 1
ATOM 1389 O O . ALA A 1 181 ? 32.863 -1.953 -7.914 1.00 40.06 181 ALA A O 1
ATOM 1390 N N . PRO A 1 182 ? 33.716 0.113 -8.074 1.00 45.47 182 PRO A N 1
ATOM 1391 C CA . PRO A 1 182 ? 34.360 -0.158 -9.354 1.00 45.47 182 PRO A CA 1
ATOM 1392 C C . PRO A 1 182 ? 35.335 -1.326 -9.200 1.00 45.47 182 PRO A C 1
ATOM 1394 O O . PRO A 1 182 ? 36.205 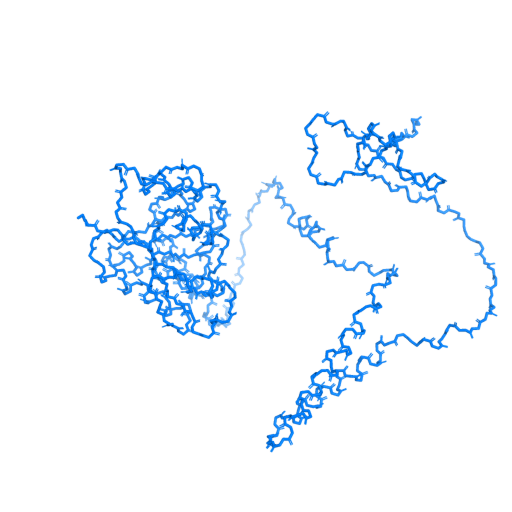-1.308 -8.328 1.00 45.47 182 PRO A O 1
ATOM 1397 N N . ALA A 1 183 ? 35.170 -2.337 -10.055 1.00 43.69 183 ALA A N 1
ATOM 1398 C CA . ALA A 1 183 ? 36.019 -3.516 -10.113 1.00 43.69 183 ALA A CA 1
ATOM 1399 C C . ALA A 1 183 ? 37.488 -3.114 -10.330 1.00 43.69 183 ALA A C 1
ATOM 1401 O O . ALA A 1 183 ? 37.928 -2.879 -11.455 1.00 43.69 183 ALA A O 1
ATOM 1402 N N . GLU A 1 184 ? 38.254 -3.044 -9.246 1.00 46.75 184 GLU A N 1
ATOM 1403 C CA . GLU A 1 184 ? 39.709 -2.989 -9.302 1.00 46.75 184 GLU A CA 1
ATOM 1404 C C . GLU A 1 184 ? 40.235 -4.387 -9.662 1.00 46.75 184 GLU A C 1
ATOM 1406 O O . GLU A 1 184 ? 39.987 -5.388 -8.985 1.00 46.75 184 GLU A O 1
ATOM 1411 N N . GLU A 1 185 ? 40.948 -4.449 -10.786 1.00 45.16 185 GLU A N 1
ATOM 1412 C CA . GLU A 1 185 ? 41.649 -5.624 -11.290 1.00 45.16 185 GLU A CA 1
ATOM 1413 C C . GLU A 1 185 ? 42.645 -6.176 -10.255 1.00 45.16 185 GLU A C 1
ATOM 1415 O O . GLU A 1 185 ? 43.573 -5.483 -9.840 1.00 45.16 185 GLU A O 1
ATOM 1420 N N . GLY A 1 186 ? 42.559 -7.467 -9.907 1.00 33.81 186 GLY A N 1
ATOM 1421 C CA . GLY A 1 186 ? 43.616 -8.066 -9.083 1.00 33.81 186 GLY A CA 1
ATOM 1422 C C . GLY A 1 186 ? 43.413 -9.501 -8.603 1.00 33.81 186 GLY A C 1
ATOM 1423 O O . GLY A 1 186 ? 43.153 -9.718 -7.431 1.00 33.81 186 GLY A O 1
ATOM 1424 N N . LYS A 1 187 ? 43.581 -10.467 -9.516 1.00 36.31 187 LYS A N 1
ATOM 1425 C CA . LYS A 1 187 ? 44.083 -11.856 -9.341 1.00 36.31 187 LYS A CA 1
ATOM 1426 C C . LYS A 1 187 ? 44.208 -12.426 -7.904 1.00 36.31 187 LYS A C 1
ATOM 1428 O O . LYS A 1 187 ? 45.053 -11.968 -7.147 1.00 36.31 187 LYS A O 1
ATOM 1433 N N . ASP A 1 188 ? 43.573 -13.572 -7.625 1.00 32.56 188 ASP A N 1
ATOM 1434 C CA . ASP A 1 188 ? 44.243 -14.891 -7.685 1.00 32.56 188 ASP A CA 1
ATOM 1435 C C . ASP A 1 188 ? 43.314 -16.094 -7.367 1.00 32.56 188 ASP A C 1
ATOM 1437 O O . ASP A 1 188 ? 42.550 -16.123 -6.408 1.00 32.56 188 ASP A O 1
ATOM 1441 N N . LEU A 1 189 ? 43.448 -17.096 -8.242 1.00 36.81 189 LEU A N 1
ATOM 1442 C CA . LEU A 1 189 ? 43.183 -18.550 -8.187 1.00 36.81 189 LEU A CA 1
ATOM 1443 C C . LEU A 1 189 ? 43.287 -19.181 -6.764 1.00 36.81 189 LEU A C 1
ATOM 1445 O O . LEU A 1 189 ? 44.182 -18.813 -6.019 1.00 36.81 189 LEU A O 1
ATOM 1449 N N . MET A 1 190 ? 42.546 -20.202 -6.288 1.00 33.03 190 MET A N 1
ATOM 1450 C CA . MET A 1 190 ? 42.018 -21.463 -6.857 1.00 33.03 190 MET A CA 1
ATOM 1451 C C . MET A 1 190 ? 41.189 -22.232 -5.762 1.00 33.03 190 MET A C 1
ATOM 1453 O O . MET A 1 190 ? 41.135 -21.786 -4.617 1.00 33.03 190 MET A O 1
ATOM 1457 N N . PRO A 1 191 ? 40.546 -23.386 -6.072 1.00 48.72 191 PRO A N 1
ATOM 1458 C CA . PRO A 1 191 ? 39.243 -23.815 -5.544 1.00 48.72 191 PRO A CA 1
ATOM 1459 C C . PRO A 1 191 ? 39.285 -24.944 -4.498 1.00 48.72 191 PRO A C 1
ATOM 1461 O O . PRO A 1 191 ? 40.249 -25.702 -4.418 1.00 48.72 191 PRO A O 1
ATOM 1464 N N . THR A 1 192 ? 38.157 -25.183 -3.813 1.00 28.78 192 THR A N 1
ATOM 1465 C CA . THR A 1 192 ? 37.833 -26.527 -3.299 1.00 28.78 192 THR A CA 1
ATOM 1466 C C . THR A 1 192 ? 36.379 -26.922 -3.551 1.00 28.78 192 THR A C 1
ATOM 1468 O O . THR A 1 192 ? 35.427 -26.196 -3.294 1.00 28.78 192 THR A O 1
ATOM 1471 N N . THR A 1 193 ? 36.262 -28.121 -4.106 1.00 31.52 193 THR A N 1
ATOM 1472 C CA . THR A 1 193 ? 35.076 -28.889 -4.464 1.00 31.52 193 THR A CA 1
ATOM 1473 C C . THR A 1 193 ? 34.397 -29.488 -3.232 1.00 31.52 193 THR A C 1
ATOM 1475 O O . THR A 1 193 ? 35.077 -30.047 -2.373 1.00 31.52 193 THR A O 1
ATOM 1478 N N . ARG A 1 194 ? 33.057 -29.534 -3.216 1.00 30.94 194 ARG A N 1
ATOM 1479 C CA . ARG A 1 194 ? 32.291 -30.646 -2.621 1.00 30.94 194 ARG A CA 1
ATOM 1480 C C . ARG A 1 194 ? 30.941 -30.832 -3.317 1.00 30.94 194 ARG A C 1
ATOM 1482 O O . ARG A 1 194 ? 30.361 -29.904 -3.856 1.00 30.94 194 ARG A O 1
ATOM 1489 N N . LYS A 1 195 ? 30.533 -32.098 -3.350 1.00 28.61 195 LYS A N 1
ATOM 1490 C CA . LYS A 1 195 ? 29.614 -32.770 -4.272 1.00 28.61 195 LYS A CA 1
ATOM 1491 C C . LYS A 1 195 ? 28.488 -33.413 -3.451 1.00 28.61 195 LYS A C 1
ATOM 1493 O O . LYS A 1 195 ? 28.821 -34.119 -2.504 1.00 28.61 195 LYS A O 1
ATOM 1498 N N . SER A 1 196 ? 27.224 -33.193 -3.823 1.00 27.20 196 SER A N 1
ATOM 1499 C CA . SER A 1 196 ? 26.050 -34.090 -3.664 1.00 27.20 196 SER A CA 1
ATOM 1500 C C . SER A 1 196 ? 24.809 -33.327 -4.157 1.00 27.20 196 SER A C 1
ATOM 1502 O O . SER A 1 196 ? 24.547 -32.244 -3.657 1.00 27.20 196 SER A O 1
ATOM 1504 N N . ALA A 1 197 ? 24.204 -33.704 -5.291 1.00 28.53 197 ALA A N 1
ATOM 1505 C CA . ALA A 1 197 ? 23.067 -34.640 -5.391 1.00 28.53 197 ALA A CA 1
ATOM 1506 C C . ALA A 1 197 ? 21.835 -34.098 -4.632 1.00 28.53 197 ALA A C 1
ATOM 1508 O O . ALA A 1 197 ? 21.883 -34.023 -3.415 1.00 28.53 197 ALA A O 1
ATOM 1509 N N . GLY A 1 198 ? 20.723 -33.680 -5.236 1.00 30.55 198 GLY A N 1
ATOM 1510 C CA . GLY A 1 198 ? 20.180 -33.906 -6.571 1.00 30.55 198 GLY A CA 1
ATOM 1511 C C . GLY A 1 198 ? 18.708 -34.283 -6.395 1.00 30.55 198 GLY A C 1
ATOM 1512 O O . GLY A 1 198 ? 18.422 -35.458 -6.213 1.00 30.55 198 GLY A O 1
ATOM 1513 N N . GLU A 1 199 ? 17.807 -33.299 -6.419 1.00 31.86 199 GLU A N 1
ATOM 1514 C CA . GLU A 1 199 ? 16.361 -33.497 -6.574 1.00 31.86 199 GLU A CA 1
ATOM 1515 C C . GLU A 1 199 ? 15.781 -32.241 -7.244 1.00 31.86 199 GLU A C 1
ATOM 1517 O O . GLU A 1 199 ? 16.165 -31.119 -6.920 1.00 31.86 199 GLU A O 1
ATOM 1522 N N . ALA A 1 200 ? 14.998 -32.460 -8.298 1.00 33.03 200 ALA A N 1
ATOM 1523 C CA . ALA A 1 200 ? 14.770 -31.518 -9.387 1.00 33.03 200 ALA A CA 1
ATOM 1524 C C . ALA A 1 200 ? 13.922 -30.299 -8.989 1.00 33.03 200 ALA A C 1
ATOM 1526 O O . ALA A 1 200 ? 12.842 -30.434 -8.416 1.00 33.03 200 ALA A O 1
ATOM 1527 N N . ALA A 1 201 ? 14.413 -29.117 -9.360 1.00 36.12 201 ALA A N 1
ATOM 1528 C CA . ALA A 1 201 ? 13.659 -27.872 -9.370 1.00 36.12 201 ALA A CA 1
ATOM 1529 C C . ALA A 1 201 ? 12.537 -27.929 -10.429 1.00 36.12 201 ALA A C 1
ATOM 1531 O O . ALA A 1 201 ? 12.738 -28.558 -11.473 1.00 36.12 201 ALA A O 1
ATOM 1532 N N . PRO A 1 202 ? 11.375 -27.285 -10.206 1.00 38.38 202 PRO A N 1
ATOM 1533 C CA . PRO A 1 202 ? 10.452 -26.998 -11.294 1.00 38.38 202 PRO A CA 1
ATOM 1534 C C . PRO A 1 202 ? 11.155 -26.088 -12.307 1.00 38.38 202 PRO A C 1
ATOM 1536 O O . PRO A 1 202 ? 11.699 -25.038 -11.967 1.00 38.38 202 PRO A O 1
ATOM 1539 N N . ASP A 1 203 ? 11.194 -26.579 -13.537 1.00 35.88 203 ASP A N 1
ATOM 1540 C CA . ASP A 1 203 ? 11.825 -25.984 -14.702 1.00 35.88 203 ASP A CA 1
ATOM 1541 C C . ASP A 1 203 ? 11.082 -24.702 -15.106 1.00 35.88 203 ASP A C 1
ATOM 1543 O O . ASP A 1 203 ? 9.970 -24.751 -15.633 1.00 35.88 203 ASP A O 1
ATOM 1547 N N . ILE A 1 204 ? 11.684 -23.547 -14.818 1.00 39.94 204 ILE A N 1
ATOM 1548 C CA . ILE A 1 204 ? 11.142 -22.224 -15.157 1.00 39.94 204 ILE A CA 1
ATOM 1549 C C . ILE A 1 204 ? 11.050 -22.050 -16.687 1.00 39.94 204 ILE A C 1
ATOM 1551 O O . ILE A 1 204 ? 10.216 -21.276 -17.159 1.00 39.94 204 ILE A O 1
ATOM 1555 N N . ASP A 1 205 ? 11.782 -22.843 -17.481 1.00 36.28 205 ASP A N 1
ATOM 1556 C CA . ASP A 1 205 ? 11.649 -22.830 -18.941 1.00 36.28 205 ASP A CA 1
ATOM 1557 C C . ASP A 1 205 ? 10.328 -23.468 -19.417 1.00 36.28 205 ASP A C 1
ATOM 1559 O O . ASP A 1 205 ? 9.842 -23.127 -20.496 1.00 36.28 205 ASP A O 1
ATOM 1563 N N . ALA A 1 206 ? 9.666 -24.312 -18.612 1.00 42.19 206 ALA A N 1
ATOM 1564 C CA . ALA A 1 206 ? 8.351 -24.870 -18.948 1.00 42.19 206 ALA A CA 1
ATOM 1565 C C . ALA A 1 206 ? 7.206 -23.857 -18.740 1.00 42.19 206 ALA A C 1
ATOM 1567 O O . ALA A 1 206 ? 6.282 -23.800 -19.558 1.00 42.19 206 ALA A O 1
ATOM 1568 N N . ASP A 1 207 ? 7.304 -23.006 -17.713 1.00 38.19 207 ASP A N 1
ATOM 1569 C CA . ASP A 1 207 ? 6.319 -21.951 -17.433 1.00 38.19 207 ASP A CA 1
ATOM 1570 C C . ASP A 1 207 ? 6.554 -20.702 -18.302 1.00 38.19 207 ASP A C 1
ATOM 1572 O O . ASP A 1 207 ? 5.593 -20.067 -18.751 1.00 38.19 207 ASP A O 1
ATOM 1576 N N . ILE A 1 208 ? 7.810 -20.412 -18.670 1.00 42.94 208 ILE A N 1
ATOM 1577 C CA . ILE A 1 208 ? 8.126 -19.437 -19.725 1.00 42.94 208 ILE A CA 1
ATOM 1578 C C . ILE A 1 208 ? 7.671 -19.969 -21.094 1.00 42.94 208 ILE A C 1
ATOM 1580 O O . ILE A 1 208 ? 7.128 -19.195 -21.880 1.00 42.94 208 ILE A O 1
ATOM 1584 N N . ALA A 1 209 ? 7.765 -21.274 -21.384 1.00 39.53 209 ALA A N 1
AT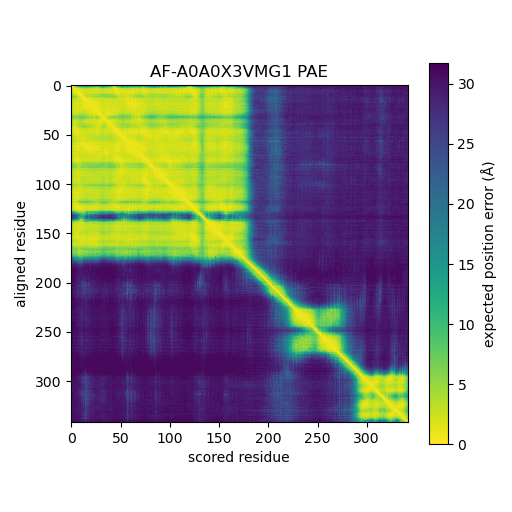OM 1585 C CA . ALA A 1 209 ? 7.240 -21.851 -22.625 1.00 39.53 209 ALA A CA 1
ATOM 1586 C C . ALA A 1 209 ? 5.702 -21.911 -22.682 1.00 39.53 209 ALA A C 1
ATOM 1588 O O . ALA A 1 209 ? 5.152 -21.907 -23.781 1.00 39.53 209 ALA A O 1
ATOM 1589 N N . GLU A 1 210 ? 4.981 -21.972 -21.559 1.00 39.38 210 GLU A N 1
ATOM 1590 C CA . GLU A 1 210 ? 3.509 -21.866 -21.522 1.00 39.38 210 GLU A CA 1
ATOM 1591 C C . GLU A 1 210 ? 3.053 -20.401 -21.708 1.00 39.38 210 GLU A C 1
ATOM 1593 O O . GLU A 1 210 ? 2.063 -20.140 -22.395 1.00 39.38 210 GLU A O 1
ATOM 1598 N N . ALA A 1 211 ? 3.822 -19.430 -21.197 1.00 40.31 211 ALA A N 1
ATOM 1599 C CA . ALA A 1 211 ? 3.561 -18.002 -21.389 1.00 40.31 211 ALA A CA 1
ATOM 1600 C C . ALA A 1 211 ? 3.982 -17.493 -22.786 1.00 40.31 211 ALA A C 1
ATOM 1602 O O . ALA A 1 211 ? 3.217 -16.779 -23.436 1.00 40.31 211 ALA A O 1
ATOM 1603 N N . HIS A 1 212 ? 5.124 -17.931 -23.327 1.00 33.69 212 HIS A N 1
ATOM 1604 C CA . HIS A 1 212 ? 5.584 -17.575 -24.678 1.00 33.69 212 HIS A CA 1
ATOM 1605 C C . HIS A 1 212 ? 4.965 -18.417 -25.804 1.00 33.69 212 HIS A C 1
ATOM 1607 O O . HIS A 1 212 ? 4.968 -17.962 -26.945 1.00 33.69 212 HIS A O 1
ATOM 1613 N N . ARG A 1 213 ? 4.315 -19.561 -25.527 1.00 36.00 213 ARG A N 1
ATOM 1614 C CA . ARG A 1 213 ? 3.388 -20.189 -26.500 1.00 36.00 213 ARG A CA 1
ATOM 1615 C C . ARG A 1 213 ? 2.110 -19.376 -26.717 1.00 36.00 213 ARG A C 1
ATOM 1617 O O . ARG A 1 213 ? 1.375 -19.666 -27.656 1.00 36.00 213 ARG A O 1
ATOM 1624 N N . SER A 1 214 ? 1.860 -18.343 -25.906 1.00 39.31 214 SER A N 1
ATOM 1625 C CA . SER A 1 214 ? 0.780 -17.389 -26.166 1.00 39.31 214 SER A CA 1
ATOM 1626 C C . SER A 1 214 ? 1.221 -16.129 -26.918 1.00 39.31 214 SER A C 1
ATOM 1628 O O . SER A 1 214 ? 0.358 -15.505 -27.527 1.00 39.31 214 SER A O 1
ATOM 1630 N N . GLN A 1 215 ? 2.521 -15.797 -26.981 1.00 40.00 215 GLN A N 1
ATOM 1631 C CA . GLN A 1 215 ? 3.060 -14.696 -27.799 1.00 40.00 215 GLN A CA 1
ATOM 1632 C C . GLN A 1 215 ? 4.564 -14.871 -28.117 1.00 40.00 215 GLN A C 1
ATOM 1634 O O . GLN A 1 215 ? 5.414 -14.202 -27.538 1.00 40.00 215 GLN A O 1
ATOM 1639 N N . ALA A 1 216 ? 4.912 -15.742 -29.065 1.00 29.36 216 ALA A N 1
ATOM 1640 C CA . ALA A 1 216 ? 6.072 -15.561 -29.945 1.00 29.36 216 ALA A CA 1
ATOM 1641 C C . ALA A 1 216 ? 5.941 -16.478 -31.180 1.00 29.36 216 ALA A C 1
ATOM 1643 O O . ALA A 1 216 ? 5.550 -17.638 -31.041 1.00 29.36 216 ALA A O 1
ATOM 1644 N N . PRO A 1 217 ? 6.251 -15.982 -32.390 1.00 31.91 217 PRO A N 1
ATOM 1645 C CA . PRO A 1 217 ? 6.013 -16.696 -33.637 1.00 31.91 217 PRO A CA 1
ATOM 1646 C C . PRO A 1 217 ? 7.037 -17.821 -33.840 1.00 31.91 217 PRO A C 1
ATOM 1648 O O . PRO A 1 217 ? 8.245 -17.582 -33.857 1.00 31.91 217 PRO A O 1
ATOM 1651 N N . HIS A 1 218 ? 6.565 -19.047 -34.078 1.00 30.14 218 HIS A N 1
ATOM 1652 C CA . HIS A 1 218 ? 7.333 -20.011 -34.864 1.00 30.14 218 HIS A CA 1
ATOM 1653 C C . HIS A 1 218 ? 7.195 -19.625 -36.335 1.00 30.14 218 HIS A C 1
ATOM 1655 O O . HIS A 1 218 ? 6.136 -19.747 -36.944 1.00 30.14 218 HIS A O 1
ATOM 1661 N N . ALA A 1 219 ? 8.286 -19.100 -36.887 1.00 39.19 219 ALA A N 1
ATOM 1662 C CA . ALA A 1 219 ? 8.411 -18.783 -38.294 1.00 39.19 219 ALA A CA 1
ATOM 1663 C C . ALA A 1 219 ? 8.381 -20.071 -39.129 1.00 39.19 219 ALA A C 1
ATOM 1665 O O . ALA A 1 219 ? 9.402 -20.727 -39.314 1.00 39.19 219 ALA A O 1
ATOM 1666 N N . ALA A 1 220 ? 7.206 -20.396 -39.657 1.00 38.16 220 ALA A N 1
ATOM 1667 C CA . ALA A 1 220 ? 7.047 -21.132 -40.904 1.00 38.16 220 ALA A CA 1
ATOM 1668 C C . ALA A 1 220 ? 5.643 -20.859 -41.465 1.00 38.16 220 ALA A C 1
ATOM 1670 O O . ALA A 1 220 ? 4.724 -21.646 -41.285 1.00 38.16 220 ALA A O 1
ATOM 1671 N N . GLY A 1 221 ? 5.509 -19.709 -42.136 1.00 46.59 221 GLY A N 1
ATOM 1672 C CA . GLY A 1 221 ? 4.379 -19.368 -43.007 1.00 46.59 221 GLY A CA 1
ATOM 1673 C C . GLY A 1 221 ? 3.059 -19.083 -42.291 1.00 46.59 221 GLY A C 1
ATOM 1674 O O . GLY A 1 221 ? 2.159 -19.909 -42.347 1.00 46.59 221 GLY A O 1
ATOM 1675 N N . ASP A 1 222 ? 2.915 -17.900 -41.686 1.00 31.09 222 ASP A N 1
ATOM 1676 C CA . ASP A 1 222 ? 1.669 -17.486 -41.023 1.00 31.09 222 ASP A CA 1
ATOM 1677 C C . ASP A 1 222 ? 1.239 -16.071 -41.495 1.00 31.09 222 ASP A C 1
ATOM 1679 O O . ASP A 1 222 ? 2.090 -15.182 -41.604 1.00 31.09 222 ASP A O 1
ATOM 1683 N N . PRO A 1 223 ? -0.049 -15.822 -41.813 1.00 39.25 223 PRO A N 1
ATOM 1684 C CA . PRO A 1 223 ? -0.553 -14.646 -42.534 1.00 39.25 223 PRO A CA 1
ATOM 1685 C C . PRO A 1 223 ? -0.780 -13.400 -41.649 1.00 39.25 223 PRO A C 1
ATOM 1687 O O . PRO A 1 223 ? -1.522 -12.491 -42.021 1.00 39.25 223 PRO A O 1
ATOM 1690 N N . ALA A 1 224 ? -0.136 -13.323 -40.481 1.00 42.72 224 ALA A N 1
ATOM 1691 C CA . ALA A 1 224 ? -0.356 -12.267 -39.485 1.00 42.72 224 ALA A CA 1
ATOM 1692 C C . ALA A 1 224 ? 0.398 -10.946 -39.761 1.00 42.72 224 ALA A C 1
ATOM 1694 O O . ALA A 1 224 ? 0.119 -9.925 -39.134 1.00 42.72 224 ALA A O 1
ATOM 1695 N N . THR A 1 225 ? 1.321 -10.911 -40.725 1.00 42.88 225 THR A N 1
ATOM 1696 C CA . THR A 1 225 ? 2.010 -9.677 -41.154 1.00 42.88 225 THR A CA 1
ATOM 1697 C C . THR A 1 225 ? 1.116 -8.715 -41.945 1.00 42.88 225 THR A C 1
ATOM 1699 O O . THR A 1 225 ? 1.505 -7.569 -42.169 1.00 42.88 225 THR A O 1
ATOM 1702 N N . GLY A 1 226 ? -0.091 -9.139 -42.336 1.00 45.19 226 GLY A N 1
ATOM 1703 C CA . GLY A 1 226 ? -1.005 -8.337 -43.154 1.00 45.19 226 GLY A CA 1
ATOM 1704 C C . GLY A 1 226 ? -1.602 -7.107 -42.457 1.00 45.19 226 GLY A C 1
ATOM 1705 O O . GLY A 1 226 ? -1.925 -6.136 -43.135 1.00 45.19 226 GLY A O 1
ATOM 1706 N N . GLU A 1 227 ? -1.724 -7.103 -41.122 1.00 50.94 227 GLU A N 1
ATOM 1707 C CA . GLU A 1 227 ? -2.445 -6.037 -40.394 1.00 50.94 227 GLU A CA 1
ATOM 1708 C C . GLU A 1 227 ? -1.540 -5.009 -39.691 1.00 50.94 227 GLU A C 1
ATOM 1710 O O . GLU A 1 227 ? -1.955 -3.871 -39.460 1.00 50.94 227 GLU A O 1
ATOM 1715 N N . LEU A 1 228 ? -0.278 -5.351 -39.413 1.00 51.06 228 LEU A N 1
ATOM 1716 C CA . LEU A 1 228 ? 0.672 -4.455 -38.736 1.00 51.06 228 LEU A CA 1
ATOM 1717 C C . LEU A 1 228 ? 1.227 -3.358 -39.657 1.00 51.06 228 LEU A C 1
ATOM 1719 O O . LEU A 1 228 ? 1.369 -2.210 -39.235 1.00 51.06 228 LEU A O 1
ATOM 1723 N N . ILE A 1 229 ? 1.491 -3.678 -40.926 1.00 57.12 229 ILE A N 1
ATOM 1724 C CA . ILE A 1 229 ? 2.024 -2.718 -41.907 1.00 57.12 229 ILE A CA 1
ATOM 1725 C C . ILE A 1 229 ? 1.026 -1.569 -42.190 1.00 57.12 229 ILE A C 1
ATOM 1727 O O . ILE A 1 229 ? 1.447 -0.407 -42.194 1.00 57.12 229 ILE A O 1
ATOM 1731 N N . PRO A 1 230 ? -0.292 -1.819 -42.359 1.00 58.34 230 PRO A N 1
ATOM 1732 C CA . PRO A 1 230 ? -1.292 -0.754 -42.471 1.00 58.34 230 PRO A CA 1
ATOM 1733 C C . PRO A 1 230 ? -1.402 0.134 -41.221 1.00 58.34 230 PRO A C 1
ATOM 1735 O O . PRO A 1 230 ? -1.574 1.348 -41.347 1.00 58.34 230 PRO A O 1
ATOM 1738 N N . LEU A 1 231 ? -1.284 -0.442 -40.017 1.00 56.28 231 LEU A N 1
ATOM 1739 C CA . LEU A 1 231 ? -1.352 0.306 -38.754 1.00 56.28 231 LEU A CA 1
ATOM 1740 C C . LEU A 1 231 ? -0.125 1.203 -38.548 1.00 56.28 231 LEU A C 1
ATOM 1742 O O . LEU A 1 231 ? -0.279 2.375 -38.200 1.00 56.28 231 LEU A O 1
ATOM 1746 N N . LEU A 1 232 ? 1.076 0.696 -38.835 1.00 61.31 232 LEU A N 1
ATOM 1747 C CA . LEU A 1 232 ? 2.319 1.471 -38.754 1.00 61.31 232 LEU A CA 1
ATOM 1748 C C . LEU A 1 232 ? 2.356 2.613 -39.775 1.00 61.31 232 LEU A C 1
ATOM 1750 O O . LEU A 1 232 ? 2.827 3.705 -39.455 1.00 61.31 232 LEU A O 1
ATOM 1754 N N . ARG A 1 233 ? 1.788 2.403 -40.969 1.00 66.88 233 ARG A N 1
ATOM 1755 C CA . ARG A 1 233 ? 1.617 3.447 -41.993 1.00 66.88 233 ARG A CA 1
ATOM 1756 C C . ARG A 1 233 ? 0.680 4.555 -41.528 1.00 66.88 233 ARG A C 1
ATOM 1758 O O . ARG A 1 233 ? 1.023 5.730 -41.612 1.00 66.88 233 ARG A O 1
ATOM 1765 N N . ARG A 1 234 ? -0.477 4.183 -40.977 1.00 63.50 234 ARG A N 1
ATOM 1766 C CA . ARG A 1 234 ? -1.453 5.150 -40.461 1.00 63.50 234 ARG A CA 1
ATOM 1767 C C . ARG A 1 234 ? -0.877 5.969 -39.305 1.00 63.50 234 ARG A C 1
ATOM 1769 O O . ARG A 1 234 ? -1.141 7.163 -39.218 1.00 63.50 234 ARG A O 1
ATOM 1776 N N . LEU A 1 235 ? -0.060 5.352 -38.451 1.00 63.91 235 LEU A N 1
ATOM 1777 C CA . LEU A 1 235 ? 0.647 6.050 -37.379 1.00 63.91 235 LEU A CA 1
ATOM 1778 C C . LEU A 1 235 ? 1.684 7.044 -37.931 1.00 63.91 235 LEU A C 1
ATOM 1780 O O . LEU A 1 235 ? 1.716 8.188 -37.485 1.00 63.91 235 LEU A O 1
ATOM 1784 N N . THR A 1 236 ? 2.479 6.659 -38.936 1.00 69.19 236 THR A N 1
ATOM 1785 C CA . THR A 1 236 ? 3.467 7.568 -39.553 1.00 69.19 236 THR A CA 1
ATOM 1786 C C . THR A 1 236 ? 2.819 8.732 -40.308 1.00 69.19 236 THR A C 1
ATOM 1788 O O . THR A 1 236 ? 3.345 9.841 -40.268 1.00 69.19 236 THR A O 1
ATOM 1791 N N . GLU A 1 237 ? 1.669 8.523 -40.953 1.00 68.88 237 GLU A N 1
ATOM 1792 C CA . GLU A 1 237 ? 0.888 9.592 -41.601 1.00 68.88 237 GLU A CA 1
ATOM 1793 C C . GLU A 1 237 ? 0.314 10.594 -40.583 1.00 68.88 237 GLU A C 1
ATOM 1795 O O . GLU A 1 237 ? 0.329 11.802 -40.823 1.00 68.88 237 GLU A O 1
ATOM 1800 N N . VAL A 1 238 ? -0.147 10.117 -39.420 1.00 65.38 238 VAL A N 1
ATOM 1801 C CA . VAL A 1 238 ? -0.637 10.982 -38.331 1.00 65.38 238 VAL A CA 1
ATOM 1802 C C . VAL A 1 238 ? 0.500 11.808 -37.731 1.00 65.38 238 VAL A C 1
ATOM 1804 O O . VAL A 1 238 ? 0.337 13.012 -37.544 1.00 65.38 238 VAL A O 1
ATOM 1807 N N . VAL A 1 239 ? 1.659 11.194 -37.475 1.00 69.00 239 VAL A N 1
ATOM 1808 C CA . VAL A 1 239 ? 2.832 11.904 -36.938 1.00 69.00 239 VAL A CA 1
ATOM 1809 C C . VAL A 1 239 ? 3.330 12.965 -37.923 1.00 69.00 239 VAL A C 1
ATOM 1811 O O . VAL A 1 239 ? 3.603 14.093 -37.520 1.00 69.00 239 VAL A O 1
ATOM 1814 N N . GLU A 1 240 ? 3.362 12.667 -39.224 1.00 66.81 240 GLU A N 1
ATOM 1815 C CA . GLU A 1 240 ? 3.717 13.656 -40.248 1.00 66.81 240 GLU A CA 1
ATOM 1816 C C . GLU A 1 240 ? 2.705 14.809 -40.322 1.00 66.81 240 GLU A C 1
ATOM 1818 O O . GLU A 1 240 ? 3.100 15.970 -40.404 1.00 66.81 240 GLU A O 1
ATOM 1823 N N . SER A 1 241 ? 1.402 14.520 -40.231 1.00 62.06 241 SER A N 1
ATOM 1824 C CA . SER A 1 241 ? 0.368 15.561 -40.202 1.00 62.06 241 SER A CA 1
ATOM 1825 C C . SER A 1 241 ? 0.516 16.483 -38.989 1.00 62.06 241 SER A C 1
ATOM 1827 O O . SER A 1 241 ? 0.272 17.683 -39.110 1.00 62.06 241 SER A O 1
ATOM 1829 N N . VAL A 1 242 ? 0.912 15.954 -37.829 1.00 59.88 242 VAL A N 1
ATOM 1830 C CA . VAL A 1 242 ? 1.175 16.755 -36.624 1.00 59.88 242 VAL A CA 1
ATOM 1831 C C . VAL A 1 242 ? 2.431 17.605 -36.812 1.00 59.88 242 VAL A C 1
ATOM 1833 O O . VAL A 1 242 ? 2.377 18.806 -36.567 1.00 59.88 242 VAL A O 1
ATOM 1836 N N . LEU A 1 243 ? 3.515 17.036 -37.346 1.00 63.00 243 LEU A N 1
ATOM 1837 C CA . LEU A 1 243 ? 4.762 17.766 -37.605 1.00 63.00 243 LEU A CA 1
ATOM 1838 C C . LEU A 1 243 ? 4.583 18.901 -38.630 1.00 63.00 243 LEU A C 1
ATOM 1840 O O . LEU A 1 243 ? 5.098 19.993 -38.418 1.00 63.00 243 LEU A O 1
ATOM 1844 N N . ILE A 1 244 ? 3.778 18.699 -39.681 1.00 61.78 244 ILE A N 1
ATOM 1845 C CA . ILE A 1 244 ? 3.430 19.753 -40.657 1.00 61.78 244 ILE A CA 1
ATOM 1846 C C . ILE A 1 244 ? 2.575 20.860 -40.014 1.00 61.78 244 ILE A C 1
ATOM 1848 O O . ILE A 1 244 ? 2.680 22.027 -40.384 1.00 61.78 244 ILE A O 1
ATOM 1852 N N . THR A 1 245 ? 1.730 20.519 -39.037 1.00 58.19 245 THR A N 1
ATOM 1853 C CA . THR A 1 245 ? 0.870 21.499 -38.345 1.00 58.19 245 THR A CA 1
ATOM 1854 C C . THR A 1 245 ? 1.663 22.360 -37.349 1.00 58.19 245 THR A C 1
ATOM 1856 O O . THR A 1 245 ? 1.256 23.478 -37.039 1.00 58.19 245 THR A O 1
ATOM 1859 N N . VAL A 1 246 ? 2.812 21.866 -36.876 1.00 58.16 246 VAL A N 1
ATOM 1860 C CA . VAL A 1 246 ? 3.691 22.527 -35.891 1.00 58.16 246 VAL A CA 1
ATOM 1861 C C . VAL A 1 246 ? 4.791 23.384 -36.562 1.00 58.16 246 VAL A C 1
ATOM 1863 O O . VAL A 1 246 ? 5.514 24.113 -35.885 1.00 58.16 246 VAL A O 1
ATOM 1866 N N . ASP A 1 247 ? 4.853 23.412 -37.899 1.00 49.59 247 ASP A N 1
ATOM 1867 C CA . ASP A 1 247 ? 5.938 23.968 -38.736 1.00 49.59 247 ASP A CA 1
ATOM 1868 C C . ASP A 1 247 ? 6.079 25.517 -38.752 1.00 49.59 247 ASP A C 1
ATOM 1870 O O . ASP A 1 247 ? 6.563 26.107 -39.715 1.00 49.59 247 ASP A O 1
ATOM 1874 N N . SER A 1 248 ? 5.664 26.229 -37.694 1.00 47.66 248 SER A N 1
ATOM 1875 C CA . SER A 1 248 ? 5.830 27.697 -37.595 1.00 47.66 248 SER A CA 1
ATOM 1876 C C . SER A 1 248 ? 6.931 28.173 -36.639 1.00 47.66 248 SER A C 1
ATOM 1878 O O . SER A 1 248 ? 7.215 29.370 -36.588 1.00 47.66 248 SER A O 1
ATOM 1880 N N . THR A 1 249 ? 7.611 27.270 -35.927 1.00 50.44 249 THR A N 1
ATOM 1881 C CA . THR A 1 249 ? 8.722 27.621 -35.023 1.00 50.44 249 THR A CA 1
ATOM 1882 C C . THR A 1 249 ? 9.893 26.659 -35.200 1.00 50.44 249 THR A C 1
ATOM 1884 O O . THR A 1 249 ? 10.026 25.673 -34.484 1.00 50.44 249 THR A O 1
ATOM 1887 N N . LEU A 1 250 ? 10.732 26.965 -36.192 1.00 46.94 250 LEU A N 1
ATOM 1888 C CA . LEU A 1 250 ? 11.945 26.233 -36.567 1.00 46.94 250 LEU A CA 1
ATOM 1889 C C . LEU A 1 250 ? 12.940 26.106 -35.396 1.00 46.94 250 LEU A C 1
ATOM 1891 O O . LEU A 1 250 ? 13.625 27.074 -35.060 1.00 46.94 250 LEU A O 1
ATOM 1895 N N . SER A 1 251 ? 13.080 24.899 -34.840 1.00 53.69 251 SER A N 1
ATOM 1896 C CA . SER A 1 251 ? 14.283 24.459 -34.121 1.00 53.69 251 SER A CA 1
ATOM 1897 C C . SER A 1 251 ? 15.014 23.392 -34.948 1.00 53.69 251 SER A C 1
ATOM 1899 O O . SER A 1 251 ? 14.406 22.680 -35.748 1.00 53.69 251 SER A O 1
ATOM 1901 N N . ALA A 1 252 ? 16.336 23.301 -34.793 1.00 55.84 252 ALA A N 1
ATOM 1902 C CA . ALA A 1 252 ? 17.168 22.345 -35.526 1.00 55.84 252 ALA A CA 1
ATOM 1903 C C . ALA A 1 252 ? 16.839 20.871 -35.193 1.00 55.84 252 ALA A C 1
ATOM 1905 O O . ALA A 1 252 ? 17.053 20.004 -36.040 1.00 55.84 252 ALA A O 1
ATOM 1906 N N . ASP A 1 253 ? 16.255 20.603 -34.019 1.00 58.09 253 ASP A N 1
ATOM 1907 C CA . ASP A 1 253 ? 15.917 19.252 -33.545 1.00 58.09 253 ASP A CA 1
ATOM 1908 C C . ASP A 1 253 ? 14.796 18.592 -34.365 1.00 58.09 253 ASP A C 1
ATOM 1910 O O . ASP A 1 253 ? 14.854 17.396 -34.648 1.00 58.09 253 ASP A O 1
ATOM 1914 N N . LEU A 1 254 ? 13.860 19.383 -34.902 1.00 57.84 254 LEU A N 1
ATOM 1915 C CA . LEU A 1 254 ? 12.791 18.887 -35.781 1.00 57.84 254 LEU A CA 1
ATOM 1916 C C . LEU A 1 254 ? 13.317 18.332 -37.116 1.00 57.84 254 LEU A C 1
ATOM 1918 O O . LEU A 1 254 ? 12.635 17.547 -37.773 1.00 57.84 254 LEU A O 1
ATOM 1922 N N . THR A 1 255 ? 14.528 18.715 -37.537 1.00 57.62 255 THR A N 1
ATOM 1923 C CA . THR A 1 255 ? 15.124 18.192 -38.781 1.00 57.62 255 THR A CA 1
ATOM 1924 C C . THR A 1 255 ? 15.579 16.744 -38.594 1.00 57.62 255 THR A C 1
ATOM 1926 O O . THR A 1 255 ? 15.298 15.909 -39.449 1.00 57.62 255 THR A O 1
ATOM 1929 N N . ALA A 1 256 ? 16.187 16.426 -37.446 1.00 60.88 256 ALA A N 1
ATOM 1930 C CA . ALA A 1 256 ? 16.598 15.064 -37.107 1.00 60.88 256 ALA A CA 1
ATOM 1931 C C . ALA A 1 256 ? 15.387 14.134 -36.920 1.00 60.88 256 ALA A C 1
ATOM 1933 O O . ALA A 1 256 ? 15.400 12.991 -37.374 1.00 60.88 256 ALA A O 1
ATOM 1934 N N . GLU A 1 257 ? 14.307 14.641 -36.324 1.00 62.88 257 GLU A N 1
ATOM 1935 C CA . GLU A 1 257 ? 13.048 13.903 -36.169 1.00 62.88 257 GLU A CA 1
ATOM 1936 C C . GLU A 1 257 ? 12.362 13.649 -37.519 1.00 62.88 257 GLU A C 1
ATOM 1938 O O . GLU A 1 257 ? 11.821 12.566 -37.753 1.00 62.88 257 GLU A O 1
ATOM 1943 N N . ARG A 1 258 ? 12.432 14.612 -38.449 1.00 63.69 258 ARG A N 1
ATOM 1944 C CA . ARG A 1 258 ? 11.898 14.453 -39.808 1.00 63.69 258 ARG A CA 1
ATOM 1945 C C . ARG A 1 258 ? 12.700 13.447 -40.632 1.00 63.69 258 ARG A C 1
ATOM 1947 O O . ARG A 1 258 ? 12.100 12.676 -41.383 1.00 63.69 258 ARG A O 1
ATOM 1954 N N . ASP A 1 259 ? 14.019 13.430 -40.474 1.00 67.12 259 ASP A N 1
ATOM 1955 C CA . ASP A 1 259 ? 14.899 12.462 -41.132 1.00 67.12 259 ASP A CA 1
ATOM 1956 C C . ASP A 1 259 ? 14.666 11.045 -40.580 1.00 67.12 259 ASP A C 1
ATOM 1958 O O . ASP A 1 259 ? 14.492 10.108 -41.361 1.00 67.12 259 ASP A O 1
ATOM 1962 N N . ALA A 1 260 ? 14.505 10.891 -39.260 1.00 64.75 260 ALA A N 1
ATOM 1963 C CA . ALA A 1 260 ? 14.127 9.617 -38.642 1.00 64.75 260 ALA A CA 1
ATOM 1964 C C . ALA A 1 260 ? 12.746 9.122 -39.119 1.00 64.75 260 ALA A C 1
ATOM 1966 O O . ALA A 1 260 ? 12.567 7.941 -39.428 1.00 64.75 260 ALA A O 1
ATOM 1967 N N . LEU A 1 261 ? 11.762 10.022 -39.255 1.00 68.31 261 LEU A N 1
ATOM 1968 C CA . LEU A 1 261 ? 10.444 9.681 -39.801 1.00 68.31 261 LEU A CA 1
ATOM 1969 C C . LEU A 1 261 ? 10.529 9.229 -41.270 1.00 68.31 261 LEU A C 1
ATOM 1971 O O . LEU A 1 261 ? 9.805 8.325 -41.698 1.00 68.31 261 LEU A O 1
ATOM 1975 N N . TYR A 1 262 ? 11.415 9.853 -42.049 1.00 71.25 262 TYR A N 1
ATOM 1976 C CA . TYR A 1 262 ? 11.673 9.481 -43.436 1.00 71.25 262 TYR A CA 1
ATOM 1977 C C . TYR A 1 262 ? 12.324 8.093 -43.536 1.00 71.25 262 TYR A C 1
ATOM 1979 O O . TYR A 1 262 ? 11.879 7.272 -44.342 1.00 71.25 262 TYR A O 1
ATOM 1987 N N . GLU A 1 263 ? 13.300 7.784 -42.680 1.00 69.25 263 GLU A N 1
ATOM 1988 C CA . GLU A 1 263 ? 13.925 6.458 -42.604 1.00 69.25 263 GLU A CA 1
ATOM 1989 C C . GLU A 1 263 ? 12.910 5.358 -42.262 1.00 69.25 263 GLU A C 1
ATOM 1991 O O . GLU A 1 263 ? 12.871 4.323 -42.935 1.00 69.25 263 GLU A O 1
ATOM 1996 N N . ILE A 1 264 ? 12.011 5.608 -41.302 1.00 66.62 264 ILE A N 1
ATOM 1997 C CA . ILE A 1 264 ? 10.932 4.675 -40.937 1.00 66.62 264 ILE A CA 1
ATOM 1998 C C . ILE A 1 264 ? 9.999 4.417 -42.130 1.00 66.62 264 ILE A C 1
ATOM 2000 O O . ILE A 1 264 ? 9.615 3.275 -42.387 1.00 66.62 264 ILE A O 1
ATOM 2004 N N . LYS A 1 265 ? 9.663 5.446 -42.918 1.00 69.19 265 LYS A N 1
ATOM 2005 C CA . LYS A 1 265 ? 8.833 5.287 -44.124 1.00 69.19 265 LYS A CA 1
ATOM 2006 C C . LYS A 1 265 ? 9.524 4.489 -45.228 1.00 69.19 265 LYS A C 1
ATOM 2008 O O . LYS A 1 265 ? 8.869 3.696 -45.907 1.00 69.19 265 LYS A O 1
ATOM 2013 N N . VAL A 1 266 ? 10.825 4.696 -45.428 1.00 70.62 266 VAL A N 1
ATOM 2014 C CA . VAL A 1 266 ? 11.618 3.937 -46.407 1.00 70.62 266 VAL A CA 1
ATOM 2015 C C . VAL A 1 266 ? 11.713 2.466 -45.991 1.00 70.62 266 VAL A C 1
ATOM 2017 O O . VAL A 1 266 ? 11.504 1.582 -46.826 1.00 70.62 266 VAL A O 1
ATOM 2020 N N . ALA A 1 267 ? 11.934 2.195 -44.702 1.00 63.34 267 ALA A N 1
ATOM 2021 C CA . ALA A 1 267 ? 11.927 0.844 -44.149 1.00 63.34 267 ALA A CA 1
ATOM 2022 C C . ALA A 1 267 ? 10.553 0.165 -44.303 1.00 63.34 267 ALA A C 1
ATOM 2024 O O . ALA A 1 267 ? 10.485 -0.984 -44.733 1.00 63.34 267 ALA A O 1
ATOM 2025 N N . LEU A 1 268 ? 9.455 0.889 -44.053 1.00 64.00 268 LEU A N 1
ATOM 2026 C CA . LEU A 1 268 ? 8.090 0.371 -44.218 1.00 64.00 268 LEU A CA 1
ATOM 2027 C C . LEU A 1 268 ? 7.734 0.053 -45.677 1.00 64.00 268 LEU A C 1
ATOM 2029 O O . LEU A 1 268 ? 7.072 -0.952 -45.918 1.00 64.00 268 LEU A O 1
ATOM 2033 N N . ARG A 1 269 ? 8.188 0.854 -46.653 1.00 69.25 269 ARG A N 1
ATOM 2034 C CA . ARG A 1 269 ? 8.026 0.527 -4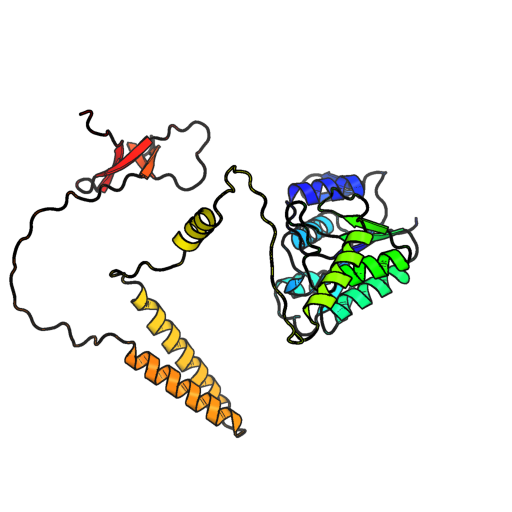8.086 1.00 69.25 269 ARG A CA 1
ATOM 2035 C C . ARG A 1 269 ? 8.840 -0.691 -48.509 1.00 69.25 269 ARG A C 1
ATOM 2037 O O . ARG A 1 269 ? 8.407 -1.438 -49.371 1.00 69.25 269 ARG A O 1
ATOM 2044 N N . SER A 1 270 ? 10.011 -0.883 -47.909 1.00 64.06 270 SER A N 1
ATOM 2045 C CA . SER A 1 270 ? 10.896 -2.016 -48.217 1.00 64.06 270 SER A CA 1
ATOM 2046 C C . SER A 1 270 ? 10.429 -3.327 -47.568 1.00 64.06 270 SER A C 1
ATOM 2048 O O . SER A 1 270 ? 10.878 -4.399 -47.962 1.00 64.06 270 SER A O 1
ATOM 2050 N N . ALA A 1 271 ? 9.550 -3.239 -46.564 1.00 54.72 271 ALA A N 1
ATOM 2051 C CA . ALA A 1 271 ? 8.951 -4.367 -45.855 1.00 54.72 271 ALA A CA 1
ATOM 2052 C C . ALA A 1 271 ? 7.619 -4.841 -46.467 1.00 54.72 271 ALA A C 1
ATOM 2054 O O . ALA A 1 271 ? 7.057 -5.834 -46.000 1.00 54.72 271 ALA A O 1
ATOM 2055 N N . GLU A 1 272 ? 7.101 -4.162 -47.496 1.00 55.56 272 GLU A N 1
ATOM 2056 C CA . GLU A 1 272 ? 6.002 -4.708 -48.289 1.00 55.56 272 GLU A CA 1
ATOM 2057 C C . GLU A 1 272 ? 6.529 -5.871 -49.145 1.00 55.56 272 GLU A C 1
ATOM 2059 O O . GLU A 1 272 ? 7.480 -5.689 -49.907 1.00 55.56 272 GLU A O 1
ATOM 2064 N N . PRO A 1 273 ? 5.936 -7.075 -49.060 1.00 50.03 273 PRO A N 1
ATOM 2065 C CA . PRO A 1 273 ? 6.136 -8.061 -50.107 1.00 50.03 273 PRO A CA 1
ATOM 2066 C C . PRO A 1 273 ? 5.544 -7.497 -51.405 1.00 50.03 273 PRO A C 1
ATOM 2068 O O . PRO A 1 273 ? 4.388 -7.071 -51.408 1.00 50.03 273 PRO A O 1
ATOM 2071 N N . ASP A 1 274 ? 6.332 -7.490 -52.486 1.00 44.50 274 ASP A N 1
ATOM 2072 C CA . ASP A 1 274 ? 5.906 -7.099 -53.835 1.00 44.50 274 ASP A CA 1
ATOM 2073 C C . ASP A 1 274 ? 4.554 -7.745 -54.178 1.00 44.50 274 ASP A C 1
ATOM 2075 O O . ASP A 1 274 ? 4.470 -8.929 -54.520 1.00 44.50 274 ASP A O 1
ATOM 2079 N N . ALA A 1 275 ? 3.478 -6.960 -54.106 1.00 44.12 275 ALA A N 1
ATOM 2080 C CA . ALA A 1 275 ? 2.135 -7.414 -54.463 1.00 44.12 275 ALA A CA 1
ATOM 2081 C C . ALA A 1 275 ? 1.982 -7.660 -55.979 1.00 44.12 275 ALA A C 1
ATOM 2083 O O . ALA A 1 275 ? 0.987 -8.243 -56.404 1.00 44.12 275 ALA A O 1
ATOM 2084 N N . ASP A 1 276 ? 2.988 -7.293 -56.780 1.00 42.28 276 ASP A N 1
ATOM 2085 C CA . ASP A 1 276 ? 3.037 -7.538 -58.224 1.00 42.28 276 ASP A CA 1
ATOM 2086 C C . ASP A 1 276 ? 3.808 -8.818 -58.618 1.00 42.28 276 ASP A C 1
ATOM 2088 O O . ASP A 1 276 ? 3.872 -9.156 -59.799 1.00 42.28 276 ASP A O 1
ATOM 2092 N N . ALA A 1 277 ? 4.357 -9.592 -57.670 1.00 43.84 277 ALA A N 1
ATOM 2093 C CA . ALA A 1 277 ? 5.156 -10.783 -58.001 1.00 43.84 277 ALA A CA 1
ATOM 2094 C C . ALA A 1 277 ? 4.356 -12.097 -58.161 1.00 43.84 277 ALA A C 1
ATOM 2096 O O . ALA A 1 277 ? 4.949 -13.143 -58.426 1.00 43.84 277 ALA A O 1
ATOM 2097 N N . ALA A 1 278 ? 3.024 -12.084 -58.040 1.00 39.56 278 ALA A N 1
ATOM 2098 C CA . ALA A 1 278 ? 2.195 -13.290 -58.159 1.00 39.56 278 ALA A CA 1
ATOM 2099 C C . ALA A 1 278 ? 1.132 -13.184 -59.263 1.00 39.56 278 ALA A C 1
ATOM 2101 O O . ALA A 1 278 ? -0.060 -13.375 -59.032 1.00 39.56 278 ALA A O 1
ATOM 2102 N N . ALA A 1 279 ? 1.578 -12.939 -60.493 1.00 42.22 279 ALA A N 1
ATOM 2103 C CA . ALA A 1 279 ? 0.814 -13.284 -61.685 1.00 42.22 279 ALA A CA 1
ATOM 2104 C C . ALA A 1 279 ? 1.749 -13.709 -62.827 1.00 42.22 279 ALA A C 1
ATOM 2106 O O . ALA A 1 279 ? 2.005 -12.934 -63.739 1.00 42.22 279 ALA A O 1
ATOM 2107 N N . ASP A 1 280 ? 2.222 -14.961 -62.808 1.00 32.72 280 ASP A N 1
ATOM 2108 C CA . ASP A 1 280 ? 2.251 -15.747 -64.049 1.00 32.72 280 ASP A CA 1
ATOM 2109 C C . ASP A 1 280 ? 2.247 -17.272 -63.772 1.00 32.72 280 ASP A C 1
ATOM 2111 O O . ASP A 1 280 ? 2.975 -17.746 -62.894 1.00 32.72 280 ASP A O 1
ATOM 2115 N N . PRO A 1 281 ? 1.424 -18.072 -64.479 1.00 43.84 281 PRO A N 1
ATOM 2116 C CA . PRO A 1 281 ? 1.196 -19.481 -64.198 1.00 43.84 281 PRO A CA 1
ATOM 2117 C C . PRO A 1 281 ? 2.036 -20.372 -65.120 1.00 43.84 281 PRO A C 1
ATOM 2119 O O . PRO A 1 281 ? 1.875 -20.319 -66.338 1.00 43.84 281 PRO A O 1
ATOM 2122 N N . LYS A 1 282 ? 2.869 -21.257 -64.554 1.00 41.19 282 LYS A N 1
ATOM 2123 C CA . LYS A 1 282 ? 3.238 -22.570 -65.135 1.00 41.19 282 LYS A CA 1
ATOM 2124 C C . LYS A 1 282 ? 4.299 -23.279 -64.291 1.00 41.19 282 LYS A C 1
ATOM 2126 O O . LYS A 1 282 ? 5.475 -22.961 -64.398 1.00 41.19 282 LYS A O 1
ATOM 2131 N N . ALA A 1 283 ? 3.890 -24.317 -63.564 1.00 29.52 283 ALA A N 1
ATOM 2132 C CA . ALA A 1 283 ? 4.509 -25.647 -63.624 1.00 29.52 283 ALA A CA 1
ATOM 2133 C C . ALA A 1 283 ? 3.741 -26.625 -62.718 1.00 29.52 283 ALA A C 1
ATOM 2135 O O . ALA A 1 283 ? 3.506 -26.362 -61.545 1.00 29.52 283 ALA A O 1
ATOM 2136 N N . SER A 1 284 ? 3.325 -27.739 -63.316 1.00 34.84 284 SER A N 1
ATOM 2137 C CA . SER A 1 284 ? 2.685 -28.904 -62.690 1.00 34.84 284 SER A CA 1
ATOM 2138 C C . SER A 1 284 ? 3.753 -29.869 -62.116 1.00 34.84 284 SER A C 1
ATOM 2140 O O . SER A 1 284 ? 4.942 -29.605 -62.300 1.00 34.84 284 SER A O 1
ATOM 2142 N N . PRO A 1 285 ? 3.385 -30.952 -61.400 1.00 44.47 285 PRO A N 1
ATOM 2143 C CA . PRO A 1 285 ? 3.938 -31.274 -60.089 1.00 44.47 285 PRO A CA 1
ATOM 2144 C C . PRO A 1 285 ? 4.882 -32.486 -60.103 1.00 44.47 285 PRO A C 1
ATOM 2146 O O . PRO A 1 285 ? 4.875 -33.294 -61.031 1.00 44.47 285 PRO A O 1
ATOM 2149 N N . ALA A 1 286 ? 5.643 -32.656 -59.022 1.00 31.11 286 ALA A N 1
ATOM 2150 C CA . ALA A 1 286 ? 6.238 -33.938 -58.660 1.00 31.11 286 ALA A CA 1
ATOM 2151 C C . ALA A 1 286 ? 5.695 -34.358 -57.287 1.00 31.11 286 ALA A C 1
ATOM 2153 O O . ALA A 1 286 ? 5.889 -33.654 -56.296 1.00 31.11 286 ALA A O 1
ATOM 2154 N N . GLU A 1 287 ? 4.974 -35.480 -57.267 1.00 43.47 287 GLU A N 1
ATOM 2155 C CA . GLU A 1 287 ? 4.500 -36.173 -56.069 1.00 43.47 287 GLU A CA 1
ATOM 2156 C C . GLU A 1 287 ? 5.674 -36.661 -55.208 1.00 43.47 287 GLU A C 1
ATOM 2158 O O . GLU A 1 287 ? 6.641 -37.234 -55.714 1.00 43.47 287 GLU A O 1
ATOM 2163 N N . ALA A 1 288 ? 5.534 -36.501 -53.893 1.00 33.31 288 ALA A N 1
ATOM 2164 C CA . ALA A 1 288 ? 6.300 -37.208 -52.874 1.00 33.31 288 ALA A CA 1
ATOM 2165 C C . ALA A 1 288 ? 5.320 -37.729 -51.795 1.00 33.31 288 ALA A C 1
ATOM 2167 O O . ALA A 1 288 ? 4.254 -37.139 -51.609 1.00 33.31 288 ALA A O 1
ATOM 2168 N N . PRO A 1 289 ? 5.624 -38.870 -51.152 1.00 40.84 289 PRO A N 1
ATOM 2169 C CA . PRO A 1 289 ? 4.638 -39.757 -50.540 1.00 40.84 289 PRO A CA 1
ATOM 2170 C C . PRO A 1 289 ? 4.090 -39.233 -49.207 1.00 40.84 289 PRO A C 1
ATOM 2172 O O . PRO A 1 289 ? 4.777 -38.536 -48.465 1.00 40.84 289 PRO A O 1
ATOM 2175 N N . GLY A 1 290 ? 2.834 -39.604 -48.939 1.00 40.91 290 GLY A N 1
ATOM 2176 C CA . GLY A 1 290 ? 1.981 -39.074 -47.880 1.00 40.91 290 GLY A CA 1
ATOM 2177 C C . GLY A 1 290 ? 2.578 -39.131 -46.478 1.00 40.91 290 GLY A C 1
ATOM 2178 O O . GLY A 1 290 ? 2.847 -40.206 -45.945 1.00 40.91 290 GLY A O 1
ATOM 2179 N N . ALA A 1 291 ? 2.696 -37.951 -45.876 1.00 35.78 291 ALA A N 1
ATOM 2180 C CA . ALA A 1 291 ? 2.671 -37.804 -44.434 1.00 35.78 291 ALA A CA 1
ATOM 2181 C C . ALA A 1 291 ? 1.251 -38.138 -43.954 1.00 35.78 291 ALA A C 1
ATOM 2183 O O . ALA A 1 291 ? 0.269 -37.622 -44.496 1.00 35.78 291 ALA A O 1
ATOM 2184 N N . GLU A 1 292 ? 1.143 -39.037 -42.978 1.00 52.38 292 GLU A N 1
ATOM 2185 C CA . GLU A 1 292 ? -0.106 -39.245 -42.249 1.00 52.38 292 GLU A CA 1
ATOM 2186 C C . GLU A 1 292 ? -0.577 -37.890 -41.696 1.00 52.38 292 GLU A C 1
ATOM 2188 O O . GLU A 1 292 ? 0.258 -37.108 -41.232 1.00 52.38 292 GLU A O 1
ATOM 2193 N N . PRO 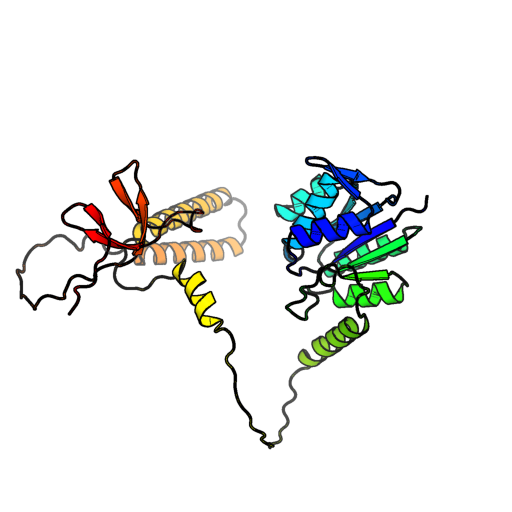A 1 293 ? -1.877 -37.558 -41.803 1.00 49.22 293 PRO A N 1
ATOM 2194 C CA . PRO A 1 293 ? -2.370 -36.277 -41.328 1.00 49.22 293 PRO A CA 1
ATOM 2195 C C . PRO A 1 293 ? -2.089 -36.176 -39.833 1.00 49.22 293 PRO A C 1
ATOM 2197 O O . PRO A 1 293 ? -2.473 -37.064 -39.075 1.00 49.22 293 PRO A O 1
ATOM 2200 N N . ASP A 1 294 ? -1.413 -35.101 -39.438 1.00 55.00 294 ASP A N 1
ATOM 2201 C CA . ASP A 1 294 ? -1.152 -34.747 -38.048 1.00 55.00 294 ASP A CA 1
ATOM 2202 C C . ASP A 1 294 ? -2.503 -34.683 -37.316 1.00 55.00 294 ASP A C 1
ATOM 2204 O O . ASP A 1 294 ? -3.300 -33.760 -37.508 1.00 55.00 294 ASP A O 1
ATOM 2208 N N . VAL A 1 295 ? -2.842 -35.736 -36.567 1.00 71.38 295 VAL A N 1
ATOM 2209 C CA . VAL A 1 295 ? -4.137 -35.816 -35.891 1.00 71.38 295 VAL A CA 1
ATOM 2210 C C . VAL A 1 295 ? -4.039 -34.997 -34.614 1.00 71.38 295 VAL A C 1
ATOM 2212 O O . VAL A 1 295 ? -3.467 -35.436 -33.618 1.00 71.38 295 VAL A O 1
ATOM 2215 N N . GLU A 1 296 ? -4.621 -33.800 -34.631 1.00 81.12 296 GLU A N 1
ATOM 2216 C CA . GLU A 1 296 ? -4.661 -32.936 -33.456 1.00 81.12 296 GLU A CA 1
ATOM 2217 C C . GLU A 1 296 ? -5.577 -33.535 -32.370 1.00 81.12 296 GLU A C 1
ATOM 2219 O O . GLU A 1 296 ? -6.809 -33.499 -32.472 1.00 81.12 296 GLU A O 1
ATOM 2224 N N . VAL A 1 297 ? -4.972 -34.084 -31.311 1.00 84.44 297 VAL A N 1
ATOM 2225 C CA . VAL A 1 297 ? -5.678 -34.599 -30.128 1.00 84.44 297 VAL A CA 1
ATOM 2226 C C . VAL A 1 297 ? -5.836 -33.484 -29.094 1.00 84.44 297 VAL A C 1
ATOM 2228 O O . VAL A 1 297 ? -4.856 -32.914 -28.619 1.00 84.44 297 VAL A O 1
ATOM 2231 N N . ARG A 1 298 ? -7.077 -33.190 -28.695 1.00 87.75 298 ARG A N 1
ATOM 2232 C CA . ARG A 1 298 ? -7.413 -32.220 -27.638 1.00 87.75 298 ARG A CA 1
ATOM 2233 C C . ARG A 1 298 ? -8.196 -32.881 -26.509 1.00 87.75 298 ARG A C 1
ATOM 2235 O O . ARG A 1 298 ? -8.859 -33.890 -26.714 1.00 87.75 298 ARG A O 1
ATOM 2242 N N . ARG A 1 299 ? -8.190 -32.279 -25.315 1.00 90.31 299 ARG A N 1
ATOM 2243 C CA . ARG A 1 299 ? -9.104 -32.677 -24.229 1.00 90.31 299 ARG A CA 1
ATOM 2244 C C . ARG A 1 299 ? -10.449 -31.980 -24.399 1.00 90.31 299 ARG A C 1
ATOM 2246 O O . ARG A 1 299 ? -10.510 -30.763 -24.585 1.00 90.31 299 ARG A O 1
ATOM 2253 N N . GLY A 1 300 ? -11.528 -32.741 -24.301 1.00 91.12 300 GLY A N 1
ATOM 2254 C CA . GLY A 1 300 ? -12.883 -32.241 -24.475 1.00 91.12 300 GLY A CA 1
ATOM 2255 C C . GLY A 1 300 ? -13.901 -32.974 -23.621 1.00 91.12 300 GLY A C 1
ATOM 2256 O O . GLY A 1 300 ? -13.582 -33.914 -22.897 1.00 91.12 300 GLY A O 1
ATOM 2257 N N . TRP A 1 301 ? -15.141 -32.523 -23.701 1.00 91.31 301 TRP A N 1
ATOM 2258 C CA . TRP A 1 301 ? -16.281 -33.122 -23.018 1.00 91.31 301 TRP A CA 1
ATOM 2259 C C . TRP A 1 301 ? -17.432 -33.302 -24.003 1.00 91.31 301 TRP A C 1
ATOM 2261 O O . TRP A 1 301 ? -17.472 -32.640 -25.041 1.00 91.31 301 TRP A O 1
ATOM 2271 N N . TYR A 1 302 ? -18.344 -34.221 -23.697 1.00 90.56 302 TYR A N 1
ATOM 2272 C CA . TYR A 1 302 ? -19.528 -34.444 -24.521 1.00 90.56 302 TYR A CA 1
ATOM 2273 C C . TYR A 1 302 ? -20.647 -33.486 -24.115 1.00 90.56 302 TYR A C 1
ATOM 2275 O O . TYR A 1 302 ? -21.074 -33.490 -22.961 1.00 90.56 302 TYR A O 1
ATOM 2283 N N . ASN A 1 303 ? -21.115 -32.668 -25.054 1.00 85.06 303 ASN A N 1
ATOM 2284 C CA . ASN A 1 303 ? -22.250 -31.783 -24.856 1.00 85.06 303 ASN A CA 1
ATOM 2285 C C . ASN A 1 303 ? -23.543 -32.500 -25.267 1.00 85.06 303 ASN A C 1
ATOM 2287 O O . ASN A 1 303 ? -23.794 -32.685 -26.455 1.00 85.06 303 ASN A O 1
ATOM 2291 N N . GLU A 1 304 ? -24.363 -32.874 -24.282 1.00 84.62 304 GLU A N 1
ATOM 2292 C CA . GLU A 1 304 ? -25.640 -33.569 -24.498 1.00 84.62 304 GLU A CA 1
ATOM 2293 C C . GLU A 1 304 ? -26.658 -32.737 -25.292 1.00 84.62 304 GLU A C 1
ATOM 2295 O O . GLU A 1 304 ? -27.448 -33.307 -26.033 1.00 84.62 304 GLU A O 1
ATOM 2300 N N . GLU A 1 305 ? -26.623 -31.403 -25.193 1.00 84.81 305 GLU A N 1
ATOM 2301 C CA . GLU A 1 305 ? -27.553 -30.526 -25.920 1.00 84.81 305 GLU A CA 1
ATOM 2302 C C . GLU A 1 305 ? -27.230 -30.443 -27.418 1.00 84.81 305 GLU A C 1
ATOM 2304 O O . GLU A 1 305 ? -28.128 -30.247 -28.235 1.00 84.81 305 GLU A O 1
ATOM 2309 N N . LEU A 1 306 ? -25.949 -30.573 -27.779 1.00 84.25 306 LEU A N 1
ATOM 2310 C CA . LEU A 1 306 ? -25.475 -30.506 -29.168 1.00 84.25 306 LEU A CA 1
ATOM 2311 C C . LEU A 1 306 ? -25.183 -31.887 -29.769 1.00 84.25 306 LEU A C 1
ATOM 2313 O O . LEU A 1 306 ? -24.867 -31.968 -30.951 1.00 84.25 306 LEU A O 1
ATOM 2317 N N . GLU A 1 307 ? -25.268 -32.948 -28.963 1.00 86.62 307 GLU A N 1
ATOM 2318 C CA . GLU A 1 307 ? -24.866 -34.320 -29.302 1.00 86.62 307 GLU A CA 1
ATOM 2319 C C . GLU A 1 307 ? -23.442 -34.417 -29.890 1.00 86.62 307 GLU A C 1
ATOM 2321 O O . GLU A 1 307 ? -23.150 -35.206 -30.792 1.00 86.62 307 GLU A O 1
ATOM 2326 N N . GLU A 1 308 ? -22.528 -33.587 -29.381 1.00 88.81 308 GLU A N 1
ATOM 2327 C CA . GLU A 1 308 ? -21.194 -33.387 -29.950 1.00 88.81 308 GLU A CA 1
ATOM 2328 C C . GLU A 1 308 ? -20.114 -33.271 -28.875 1.00 88.81 308 GLU A C 1
ATOM 2330 O O . GLU A 1 308 ? -20.343 -32.772 -27.771 1.00 88.81 308 GLU A O 1
ATOM 2335 N N . TYR A 1 309 ? -18.893 -33.688 -29.214 1.00 88.69 309 TYR A N 1
ATOM 2336 C CA . TYR A 1 309 ? -17.735 -33.386 -28.384 1.00 88.69 309 TYR A CA 1
ATOM 2337 C C . TYR A 1 309 ? -17.291 -31.942 -28.606 1.00 88.69 309 TYR A C 1
ATOM 2339 O O . TYR A 1 309 ? -17.231 -31.464 -29.736 1.00 88.69 309 TYR A O 1
ATOM 2347 N N . LEU A 1 310 ? -16.936 -31.249 -27.526 1.00 87.19 310 LEU A N 1
ATOM 2348 C CA . LEU A 1 310 ? -16.398 -29.895 -27.586 1.00 87.19 310 LEU A CA 1
ATOM 2349 C C . LEU A 1 310 ? -15.054 -29.808 -26.859 1.00 87.19 310 LEU A C 1
ATOM 2351 O O . LEU A 1 310 ? -14.898 -30.402 -25.786 1.00 87.19 310 LEU A O 1
ATOM 2355 N N . PRO A 1 311 ? -14.090 -29.034 -27.390 1.00 89.44 311 PRO A N 1
ATOM 2356 C CA . PRO A 1 311 ? -12.823 -28.800 -26.716 1.00 89.44 311 PRO A CA 1
ATOM 2357 C C . PRO A 1 311 ? -13.037 -28.025 -25.416 1.00 89.44 311 PRO A C 1
ATOM 2359 O O . PRO A 1 311 ? -13.885 -27.130 -25.319 1.00 89.44 311 PRO A O 1
ATOM 2362 N N . LEU A 1 312 ? -12.254 -28.374 -24.399 1.00 86.50 312 LEU A N 1
ATOM 2363 C CA . LEU A 1 312 ? -12.305 -27.725 -23.098 1.00 86.50 312 LEU A CA 1
ATOM 2364 C C . LEU A 1 312 ? -11.801 -26.274 -23.219 1.00 86.50 312 LEU A C 1
ATOM 2366 O O . LEU A 1 312 ? -10.682 -26.036 -23.665 1.00 86.50 312 LEU A O 1
ATOM 2370 N N . LYS A 1 313 ? -12.611 -25.295 -22.799 1.00 79.69 313 LYS A N 1
ATOM 2371 C CA . LYS A 1 313 ? -12.205 -23.884 -22.682 1.00 79.69 313 LYS A CA 1
ATOM 2372 C C . LYS A 1 313 ? -12.113 -23.512 -21.198 1.00 79.69 313 LYS A C 1
ATOM 2374 O O . LYS A 1 313 ? -13.114 -23.128 -20.600 1.00 79.69 313 LYS A O 1
ATOM 2379 N N . GLY A 1 314 ? -10.931 -23.658 -20.597 1.00 69.31 314 GLY A N 1
ATOM 2380 C CA . GLY A 1 314 ? -10.676 -23.305 -19.191 1.00 69.31 314 GLY A CA 1
ATOM 2381 C C . GLY A 1 314 ? -10.852 -24.460 -18.193 1.00 69.31 314 GLY A C 1
ATOM 2382 O O . GLY A 1 314 ? -10.708 -25.623 -18.555 1.00 69.31 314 GLY A O 1
ATOM 2383 N N . ARG A 1 315 ? -11.112 -24.154 -16.910 1.00 66.88 315 ARG A N 1
ATOM 2384 C CA . ARG A 1 315 ? -11.181 -25.173 -15.838 1.00 66.88 315 ARG A CA 1
ATOM 2385 C C . ARG A 1 315 ? -12.340 -26.166 -16.063 1.00 66.88 315 ARG A C 1
ATOM 2387 O O . ARG A 1 315 ? -13.433 -25.728 -16.427 1.00 66.88 315 ARG A O 1
ATOM 2394 N N . PRO A 1 316 ? -12.152 -27.476 -15.799 1.00 69.94 316 PRO A N 1
ATOM 2395 C CA . PRO A 1 316 ? -13.213 -28.465 -15.963 1.00 69.94 316 PRO A CA 1
ATOM 2396 C C . PRO A 1 316 ? -14.446 -28.144 -15.119 1.00 69.94 316 PRO A C 1
ATOM 2398 O O . PRO A 1 316 ? -14.336 -27.845 -13.927 1.00 69.94 316 PRO A O 1
ATOM 2401 N N . ARG A 1 317 ? -15.635 -28.240 -15.722 1.00 71.00 317 ARG A N 1
ATOM 2402 C CA . ARG A 1 317 ? -16.900 -28.132 -14.985 1.00 71.00 317 ARG A CA 1
ATOM 2403 C C . ARG A 1 317 ? -17.034 -29.332 -14.041 1.00 71.00 317 ARG A C 1
ATOM 2405 O O . ARG A 1 317 ? -16.755 -30.468 -14.424 1.00 71.00 317 ARG A O 1
ATOM 2412 N N . LYS A 1 318 ? -17.452 -29.085 -12.797 1.00 65.81 318 LYS A N 1
ATOM 2413 C CA . LYS A 1 318 ? -17.634 -30.135 -11.784 1.00 65.81 318 LYS A CA 1
ATOM 2414 C C . LYS A 1 318 ? -18.680 -31.147 -12.274 1.00 65.81 318 LYS A C 1
ATOM 2416 O O . LYS A 1 318 ? -19.801 -30.751 -12.569 1.00 65.81 318 LYS A O 1
ATOM 2421 N N . GLY A 1 319 ? -18.312 -32.429 -12.335 1.00 74.44 319 GLY A N 1
ATOM 2422 C CA . GLY A 1 319 ? -19.212 -33.522 -12.729 1.00 74.44 319 GLY A CA 1
ATOM 2423 C C . GLY A 1 319 ? -19.255 -33.857 -14.226 1.00 74.44 319 GLY A C 1
ATOM 2424 O O . GLY A 1 319 ? -20.122 -34.623 -14.623 1.00 74.44 319 GLY A O 1
ATOM 2425 N N . VAL A 1 320 ? -18.348 -33.314 -15.047 1.00 79.12 320 VAL A N 1
ATOM 2426 C CA . VAL A 1 320 ? -18.272 -33.617 -16.488 1.00 79.12 320 VAL A CA 1
ATOM 2427 C C . VAL A 1 320 ? -17.122 -34.586 -16.782 1.00 79.12 320 VAL A C 1
ATOM 2429 O O . VAL A 1 320 ? -15.989 -34.346 -16.359 1.00 79.12 320 VAL A O 1
ATOM 2432 N N . GLU A 1 321 ? -17.397 -35.667 -17.519 1.00 83.62 321 GLU A N 1
ATOM 2433 C CA . GLU A 1 321 ? -16.366 -36.604 -17.985 1.00 83.62 321 GLU A CA 1
ATOM 2434 C C . GLU A 1 321 ? -15.541 -35.995 -19.129 1.00 83.62 321 GLU A C 1
ATOM 2436 O O . GLU A 1 321 ? -16.080 -35.490 -20.116 1.00 83.62 321 GLU A O 1
ATOM 2441 N N . ILE A 1 322 ? -14.213 -36.044 -18.987 1.00 88.62 322 ILE A N 1
ATOM 2442 C CA . ILE A 1 322 ? -13.264 -35.515 -19.973 1.00 88.62 322 ILE A CA 1
ATOM 2443 C C . ILE A 1 322 ? -12.700 -36.675 -20.791 1.00 88.62 322 ILE A C 1
ATOM 2445 O O . ILE A 1 322 ? -12.198 -37.651 -20.230 1.00 88.62 322 ILE A O 1
ATOM 2449 N N . HIS A 1 323 ? -12.720 -36.535 -22.111 1.00 88.00 323 HIS A N 1
ATOM 2450 C CA . HIS A 1 323 ? -12.139 -37.484 -23.055 1.00 88.00 323 HIS A CA 1
ATOM 2451 C C . HIS A 1 323 ? -11.141 -36.792 -23.979 1.00 88.00 323 HIS A C 1
ATOM 2453 O O . HIS A 1 323 ? -11.222 -35.584 -24.207 1.00 88.00 323 HIS A O 1
ATOM 2459 N N . ASP A 1 324 ? -10.236 -37.578 -24.549 1.00 90.25 324 ASP A N 1
ATOM 2460 C CA . ASP A 1 324 ? -9.433 -37.134 -25.681 1.00 90.25 324 ASP A CA 1
ATOM 2461 C C . ASP A 1 324 ? -10.311 -37.150 -26.936 1.00 90.25 324 ASP A C 1
ATOM 2463 O O . ASP A 1 324 ? -11.098 -38.079 -27.151 1.00 90.25 324 ASP A O 1
ATOM 2467 N N . ILE A 1 3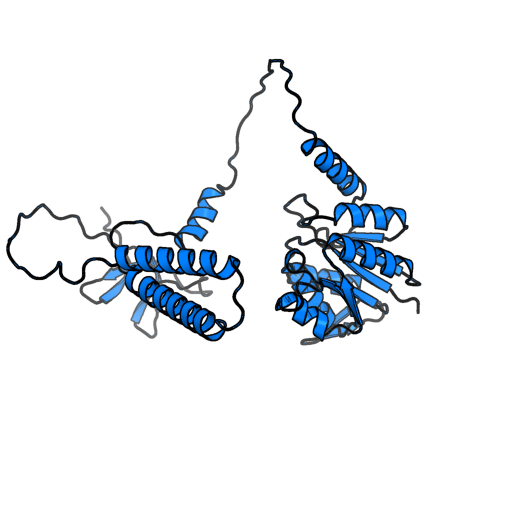25 ? -10.231 -36.088 -27.729 1.00 91.12 325 ILE A N 1
ATOM 2468 C CA . ILE A 1 325 ? -11.061 -35.841 -28.907 1.00 91.12 325 ILE A CA 1
ATOM 2469 C C . ILE A 1 325 ? -10.184 -35.387 -30.072 1.00 91.12 325 ILE A C 1
ATOM 2471 O O . ILE A 1 325 ? -9.161 -34.740 -29.867 1.00 91.12 325 ILE A O 1
ATOM 2475 N N . VAL A 1 326 ? -10.595 -35.709 -31.294 1.00 90.94 326 VAL A N 1
ATOM 2476 C CA . VAL A 1 326 ? -9.904 -35.333 -32.537 1.00 90.94 326 VAL A CA 1
ATOM 2477 C C . VAL A 1 326 ? -10.891 -34.722 -33.520 1.00 90.94 326 VAL A C 1
ATOM 2479 O O . VAL A 1 326 ? -12.077 -35.060 -33.490 1.00 90.94 326 VAL A O 1
ATOM 2482 N N . MET A 1 327 ? -10.425 -33.810 -34.372 1.00 88.25 327 MET A N 1
ATOM 2483 C CA . MET A 1 327 ? -11.265 -33.217 -35.410 1.00 88.25 327 MET A CA 1
ATOM 2484 C C . MET A 1 327 ? -11.463 -34.220 -36.552 1.00 88.25 327 MET A C 1
ATOM 2486 O O . MET A 1 327 ? -10.530 -34.545 -37.283 1.00 88.25 327 MET A O 1
ATOM 2490 N N . ASP A 1 328 ? -12.694 -34.693 -36.744 1.00 84.88 328 ASP A N 1
ATOM 2491 C CA . ASP A 1 328 ? -13.088 -35.396 -37.964 1.00 84.88 328 ASP A CA 1
ATOM 2492 C C . ASP A 1 328 ? -13.268 -34.344 -39.068 1.00 84.88 328 ASP A C 1
ATOM 2494 O O . ASP A 1 328 ? -14.339 -33.749 -39.212 1.00 84.88 328 ASP A O 1
ATOM 2498 N N . HIS A 1 329 ? -12.203 -34.083 -39.834 1.00 77.75 329 HIS A N 1
ATOM 2499 C CA . HIS A 1 329 ? -12.207 -33.091 -40.916 1.00 77.75 329 HIS A CA 1
ATOM 2500 C C . HIS A 1 329 ? -13.248 -33.383 -42.006 1.00 77.75 329 HIS A C 1
ATOM 2502 O O . HIS A 1 329 ? -13.693 -32.453 -42.675 1.00 77.75 329 HIS A O 1
ATOM 2508 N N . ALA A 1 330 ? -13.683 -34.639 -42.170 1.00 79.44 330 ALA A N 1
ATOM 2509 C CA . ALA A 1 330 ? -14.730 -34.981 -43.130 1.00 79.44 330 ALA A CA 1
ATOM 2510 C C . ALA A 1 330 ? -16.120 -34.536 -42.648 1.00 79.44 330 ALA A C 1
ATOM 2512 O O . ALA A 1 330 ? -16.982 -34.213 -43.465 1.00 79.44 330 ALA A O 1
ATOM 2513 N N . LYS A 1 331 ? -16.344 -34.504 -41.329 1.00 80.62 331 LYS A N 1
ATOM 2514 C CA . LYS A 1 331 ? -17.614 -34.068 -40.722 1.00 80.62 331 LYS A CA 1
ATOM 2515 C C . LYS A 1 331 ? -17.575 -32.650 -40.160 1.00 80.62 331 LYS A C 1
ATOM 2517 O O . LYS A 1 331 ? -18.632 -32.120 -39.829 1.00 80.62 331 LYS A O 1
ATOM 2522 N N . GLY A 1 332 ? -16.389 -32.059 -40.022 1.00 83.75 332 GLY A N 1
ATOM 2523 C CA . GLY A 1 332 ? -16.184 -30.774 -39.353 1.00 83.75 332 GLY A CA 1
ATOM 2524 C C . GLY A 1 332 ? -16.562 -30.803 -37.868 1.00 83.75 332 GLY A C 1
ATOM 2525 O O . GLY A 1 332 ? -16.999 -29.786 -37.338 1.00 83.75 332 GLY A O 1
ATOM 2526 N N . LYS A 1 333 ? -16.457 -31.967 -37.211 1.00 88.44 333 LYS A N 1
ATOM 2527 C CA . LYS A 1 333 ? -16.875 -32.174 -35.815 1.00 88.44 333 LYS A CA 1
ATOM 2528 C C . LYS A 1 333 ? -15.785 -32.861 -35.011 1.00 88.44 333 LYS A C 1
ATOM 2530 O O . LYS A 1 333 ? -15.063 -33.707 -35.532 1.00 88.44 333 LYS A O 1
ATOM 2535 N N . TRP A 1 334 ? -15.720 -32.559 -33.719 1.00 88.81 334 TRP A N 1
ATOM 2536 C CA . TRP A 1 334 ? -14.859 -33.304 -32.809 1.00 88.81 334 TRP A CA 1
ATOM 2537 C C . TRP A 1 334 ? -15.497 -34.647 -32.454 1.00 88.81 334 TRP A C 1
ATOM 2539 O O . TRP A 1 334 ? -16.689 -34.730 -32.148 1.00 88.81 334 TRP A O 1
ATOM 2549 N N . VAL A 1 335 ? -14.692 -35.702 -32.463 1.00 90.38 335 VAL A N 1
ATOM 2550 C CA . VAL A 1 335 ? -15.106 -37.059 -32.098 1.00 90.38 335 VAL A CA 1
ATOM 2551 C C . VAL A 1 335 ? -14.179 -37.613 -31.030 1.00 90.38 335 VAL A C 1
ATOM 2553 O O . VAL A 1 335 ? -13.014 -37.228 -30.951 1.00 90.38 335 VAL A O 1
ATOM 2556 N N . LYS A 1 336 ? -14.682 -38.529 -30.199 1.00 90.75 336 LYS A N 1
ATOM 2557 C CA . LYS A 1 336 ? -13.864 -39.207 -29.190 1.00 90.75 336 LYS A CA 1
ATOM 2558 C C . LYS A 1 336 ? -12.713 -39.948 -29.859 1.00 90.75 336 LYS A C 1
ATOM 2560 O O . LYS A 1 336 ? -12.939 -40.815 -30.703 1.00 90.75 336 LYS A O 1
ATOM 2565 N N . TYR A 1 337 ? -11.495 -39.637 -29.437 1.00 88.44 337 TYR A N 1
ATOM 2566 C CA . TYR A 1 337 ? -10.313 -40.352 -29.870 1.00 88.44 337 TYR A CA 1
ATOM 2567 C C . TYR A 1 337 ? -10.329 -41.756 -29.267 1.00 88.44 337 TYR A C 1
ATOM 2569 O O . TYR A 1 337 ? -10.389 -41.939 -28.048 1.00 88.44 337 TYR A O 1
ATOM 2577 N N . GLN A 1 338 ? -10.306 -42.761 -30.133 1.00 81.00 338 GLN A N 1
ATOM 2578 C CA . GLN A 1 338 ? -10.047 -44.138 -29.750 1.00 81.00 338 GLN A CA 1
ATOM 2579 C C . GLN A 1 338 ? -8.724 -44.513 -30.405 1.00 81.00 338 GLN A C 1
ATOM 2581 O O . GLN A 1 338 ? -8.716 -44.747 -31.614 1.00 81.00 338 GLN A O 1
ATOM 2586 N N . PRO A 1 339 ? -7.602 -44.533 -29.662 1.00 76.38 339 PRO A N 1
ATOM 2587 C CA . PRO A 1 339 ? -6.368 -45.039 -30.233 1.00 76.38 339 PRO A CA 1
ATOM 2588 C C . PRO A 1 339 ? -6.638 -46.478 -30.665 1.00 76.38 339 PRO A C 1
ATOM 2590 O O . PRO A 1 339 ? -7.138 -47.281 -29.867 1.00 76.38 339 PRO A O 1
ATOM 2593 N N . ASN A 1 340 ? -6.379 -46.780 -31.940 1.00 66.94 340 ASN A N 1
ATOM 2594 C CA . ASN A 1 340 ? -6.492 -48.135 -32.465 1.00 66.94 340 ASN A CA 1
ATOM 2595 C C . ASN A 1 340 ? -5.732 -49.062 -31.510 1.00 66.94 340 ASN A C 1
ATOM 2597 O O . ASN A 1 340 ? -4.522 -48.921 -31.341 1.00 66.94 340 ASN A O 1
ATOM 2601 N N . ARG A 1 341 ? -6.452 -49.967 -30.835 1.00 47.00 341 ARG A N 1
ATOM 2602 C CA . ARG A 1 341 ? -5.838 -51.012 -30.013 1.00 47.00 341 ARG A CA 1
ATOM 2603 C C . ARG A 1 341 ? -5.110 -51.964 -30.960 1.00 47.00 341 ARG A C 1
ATOM 2605 O O . ARG A 1 341 ? -5.743 -52.861 -31.512 1.00 47.00 341 ARG A O 1
ATOM 2612 N N . GLY A 1 342 ? -3.829 -51.688 -31.190 1.00 41.06 342 GLY A N 1
ATOM 2613 C CA . GLY A 1 342 ? -2.860 -52.635 -31.738 1.00 41.06 342 GLY A CA 1
ATOM 2614 C C . GLY A 1 342 ? -2.483 -53.678 -30.703 1.00 41.06 342 GLY A C 1
ATOM 2615 O O . GLY A 1 342 ? -2.341 -53.290 -29.519 1.00 41.06 342 GLY A O 1
#

pLDDT: mean 74.22, std 22.19, range [27.2, 98.12]

Radius of gyration: 30.26 Å; Cα contacts (8 Å, |Δi|>4): 434; chains: 1; bounding box: 72×80×86 Å

Nearest PDB structures (foldseek):
  3kcn-assembly1_A  TM=4.207E-01  e=3.791E-01  Rhodopirellula baltica
  7tmb-assembly3_C  TM=4.649E-01  e=2.538E+00  Klebsiella pneumoniae subsp. pneumoniae HS11286
  8bpq-assembly3_C  TM=4.328E-01  e=2.111E+00  Escherichia coli
  6sy9-assembly1_A  TM=3.104E-01  e=3.666E+00  Legionella pneumophila

Secondary structure (DSSP, 8-state):
-PPEEEEEE------HHHHHHHHHHHHTEEEETTEEEE-TT---EEEEEEE-GGG--HHHHHHHHHHHHHT--EEEEEEGGGTTSHHHHHHHHT-SEEEEESSHHHHHHHHHHHHHH--SEEEEEE--BTTB-S--STTHHHHHHHHHHTT-EEEETTTTTEEP-HHHHHHHHHHHHHTTS------------------PPP-HHHHHHHHHTSS----S--TTHHHHHHHHHHHHHHHHHHHHHTTTS--THHHHHHHHHHHHHHHHHHTS--TTS-----------PPPPP---EEEEEEETTTTEEEE--SSPPTTPPEEEEEEETTTTEEEE------

Mean predicted aligned error: 20.49 Å

Foldseek 3Di:
DAEEEEEEAFAADDDLVLLLVLCCVVQQWDDDPQATEHDPSHGHYEYEYEADPQGPHPSSVSNVSNCVRHVHAYEYEYEPVCCVPPRNVVCCVRHPYYHYDNDDQVRLVVSLVVQLPGTGAAEYEQEHAPVDLDRHDPNVLVSLLSCVVSVHFYFYSNVSRDTDPNVSSVVVVVVVVVVPPPDDDDDDDDDDDDDDDDDDDDDVVVVVCVVCVVDDDPPDDDPVVVPVLVVLVVVLVVVVVVLVVVPPDDDPVSVVVVVVSVVSVVVSVVPDDPPPPPDDDDDDDDDDDDDDPPWDKAKWFQDPVVRATDGDDDDDDPPTDIAIWTQPVVVRGIDGDDPPPD

Solvent-accessible surface area (backbone atoms only — not comparable to full-atom values): 20662 Å² total; per-residue (Å²): 129,75,39,32,42,40,36,53,44,48,39,19,78,48,56,62,66,58,55,52,54,51,52,27,62,74,49,20,38,44,84,57,89,88,32,38,45,75,43,96,71,38,63,59,57,38,38,38,41,65,30,38,80,93,46,65,24,74,32,54,52,41,52,52,54,49,35,60,36,45,70,47,61,31,37,31,32,29,27,57,94,41,54,85,38,7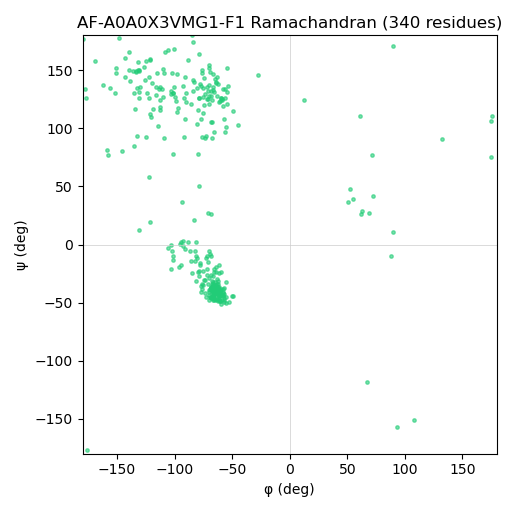1,70,30,34,57,55,50,77,72,31,78,41,72,44,78,30,88,41,68,60,49,33,48,52,50,51,52,51,53,53,71,72,54,74,63,50,46,37,40,38,33,29,31,26,82,89,44,100,47,74,52,48,85,57,43,43,60,43,51,47,53,35,49,75,70,72,34,48,43,29,17,58,44,62,77,58,39,73,53,66,55,66,61,35,54,52,49,59,52,55,63,58,62,74,71,52,80,86,76,88,77,88,82,90,86,89,88,89,88,88,80,89,89,81,85,75,85,60,64,67,59,58,48,48,60,56,39,72,73,69,66,86,81,90,75,88,75,86,73,69,71,61,55,59,60,52,55,48,53,50,54,53,51,53,50,54,50,54,64,72,56,71,84,69,94,55,77,66,58,54,58,54,50,50,52,53,49,51,53,50,53,52,54,63,70,67,52,77,69,85,80,75,82,79,82,92,86,83,86,87,81,91,77,83,83,75,77,77,84,76,62,75,43,59,18,34,74,38,80,92,73,76,38,44,41,73,65,85,73,81,82,64,90,94,63,70,76,43,51,23,29,70,39,76,93,75,75,41,43,39,77,58,70,80,80,87,123